Protein AF-A0AAI8CJ08-F1 (afdb_monomer)

Structure (mmCIF, N/CA/C/O backbone):
data_AF-A0AAI8CJ08-F1
#
_entry.id   AF-A0AAI8CJ08-F1
#
loop_
_atom_site.group_PDB
_atom_site.id
_atom_site.type_symbol
_atom_site.label_atom_id
_atom_site.label_alt_id
_atom_site.label_comp_id
_atom_site.label_asym_id
_atom_site.label_entity_id
_atom_site.label_seq_id
_atom_site.pdbx_PDB_ins_code
_atom_site.Cartn_x
_atom_site.Cartn_y
_atom_site.Cartn_z
_atom_site.occupancy
_atom_site.B_iso_or_equiv
_atom_site.auth_seq_id
_atom_site.auth_comp_id
_atom_site.auth_asym_id
_atom_site.auth_atom_id
_atom_site.pdbx_PDB_model_num
ATOM 1 N N . MET A 1 1 ? 21.849 -77.967 57.869 1.00 54.38 1 MET A N 1
ATOM 2 C CA . MET A 1 1 ? 20.882 -77.357 56.917 1.00 54.38 1 MET A CA 1
ATOM 3 C C . MET A 1 1 ? 21.530 -76.312 55.983 1.00 54.38 1 MET A C 1
ATOM 5 O O . MET A 1 1 ? 20.847 -75.404 55.521 1.00 54.38 1 MET A O 1
ATOM 9 N N . GLU A 1 2 ? 22.815 -76.440 55.623 1.00 51.69 2 GLU A N 1
ATOM 10 C CA . GLU A 1 2 ? 23.521 -75.404 54.837 1.00 51.69 2 GLU A CA 1
ATOM 11 C C . GLU A 1 2 ? 23.637 -75.711 53.329 1.00 51.69 2 GLU A C 1
ATOM 13 O O . GLU A 1 2 ? 23.594 -74.790 52.514 1.00 51.69 2 GLU A O 1
ATOM 18 N N . GLY A 1 3 ? 23.649 -76.985 52.911 1.00 51.50 3 GLY A N 1
ATOM 19 C CA . GLY A 1 3 ? 23.841 -77.367 51.498 1.00 51.50 3 GLY A CA 1
ATOM 20 C C . GLY A 1 3 ? 22.714 -76.959 50.528 1.00 51.50 3 GLY A C 1
ATOM 21 O O . GLY A 1 3 ? 22.982 -76.579 49.387 1.00 51.50 3 GLY A O 1
ATOM 22 N N . LYS A 1 4 ? 21.444 -76.951 50.968 1.00 56.50 4 LYS A N 1
ATOM 23 C CA . LYS A 1 4 ? 20.298 -76.561 50.111 1.00 56.50 4 LYS A CA 1
ATOM 24 C C . LYS A 1 4 ? 20.223 -75.044 49.855 1.00 56.50 4 LYS A C 1
ATOM 26 O O . LYS A 1 4 ? 19.804 -74.634 48.772 1.00 56.50 4 LYS A O 1
ATOM 31 N N . ARG A 1 5 ? 20.682 -74.202 50.795 1.00 56.56 5 ARG A N 1
ATOM 32 C CA . ARG A 1 5 ? 20.720 -72.729 50.637 1.00 56.56 5 ARG A CA 1
ATOM 33 C C . ARG A 1 5 ? 21.781 -72.276 49.626 1.00 56.56 5 ARG A C 1
ATOM 35 O O . ARG A 1 5 ? 21.531 -71.339 48.867 1.00 56.56 5 ARG A O 1
ATOM 42 N N . VAL A 1 6 ? 22.927 -72.962 49.562 1.00 58.16 6 VAL A N 1
ATOM 43 C CA . VAL A 1 6 ? 24.005 -72.663 48.597 1.00 58.16 6 VAL A CA 1
ATOM 44 C C . VAL A 1 6 ? 23.567 -72.970 47.155 1.00 58.16 6 VAL A C 1
ATOM 46 O O . VAL A 1 6 ? 23.802 -72.163 46.253 1.00 58.16 6 VAL A O 1
ATOM 49 N N . SER A 1 7 ? 22.844 -74.078 46.948 1.00 62.50 7 SER A N 1
ATOM 50 C CA . SER A 1 7 ? 22.300 -74.486 45.640 1.00 62.50 7 SER A CA 1
ATOM 51 C C . SER A 1 7 ? 21.298 -73.470 45.063 1.00 62.50 7 SER A C 1
ATOM 53 O O . SER A 1 7 ? 21.438 -73.025 43.920 1.00 62.50 7 SER A O 1
ATOM 55 N N . PHE A 1 8 ? 20.353 -72.991 45.880 1.00 68.31 8 PHE A N 1
ATOM 56 C CA . PHE A 1 8 ? 19.368 -71.986 45.458 1.00 68.31 8 PHE A CA 1
ATOM 57 C C . PHE A 1 8 ? 19.998 -70.631 45.108 1.00 68.31 8 PHE A C 1
ATOM 59 O O . PHE A 1 8 ? 19.600 -69.984 44.136 1.00 68.31 8 PHE A O 1
ATOM 66 N N . LYS A 1 9 ? 21.015 -70.200 45.866 1.00 71.56 9 LYS A N 1
ATOM 67 C CA . LYS A 1 9 ? 21.737 -68.944 45.604 1.00 71.56 9 LYS A CA 1
ATOM 68 C C . LYS A 1 9 ? 22.502 -69.008 44.275 1.00 71.56 9 LYS A C 1
ATOM 70 O O . LYS A 1 9 ? 22.479 -68.048 43.506 1.00 71.56 9 LYS A O 1
ATOM 75 N N . LYS A 1 10 ? 23.109 -70.160 43.963 1.00 73.25 10 LYS A N 1
ATOM 76 C CA . LYS A 1 10 ? 23.816 -70.406 42.696 1.00 73.25 10 LYS A CA 1
ATOM 77 C C . LYS A 1 10 ? 22.858 -70.401 41.497 1.00 73.25 10 LYS A C 1
ATOM 79 O O . LYS A 1 10 ? 23.144 -69.742 40.498 1.00 73.25 10 LYS A O 1
ATOM 84 N N . LEU A 1 11 ? 21.693 -71.042 41.629 1.00 74.94 11 LEU A N 1
ATOM 85 C CA . LEU A 1 11 ? 20.655 -71.064 40.591 1.00 74.94 11 LEU A CA 1
ATOM 86 C C . LEU A 1 11 ? 20.064 -69.664 40.335 1.00 74.94 11 LEU A C 1
ATOM 88 O O . LEU A 1 11 ? 19.954 -69.238 39.184 1.00 74.94 11 LEU A O 1
ATOM 92 N N . LYS A 1 12 ? 19.768 -68.901 41.398 1.00 77.19 12 LYS A N 1
ATOM 93 C CA . LYS A 1 12 ? 19.281 -67.512 41.307 1.00 77.19 12 LYS A CA 1
ATOM 94 C C . LYS A 1 12 ? 20.288 -66.596 40.605 1.00 77.19 12 LYS A C 1
ATOM 96 O O . LYS A 1 12 ? 19.897 -65.797 39.754 1.00 77.19 12 LYS A O 1
ATOM 101 N N . ASN A 1 13 ? 21.581 -66.746 40.899 1.00 77.00 13 ASN A N 1
ATOM 102 C CA . ASN A 1 13 ? 22.642 -65.974 40.247 1.00 77.00 13 ASN A CA 1
ATOM 103 C C . ASN A 1 13 ? 22.788 -66.320 38.754 1.00 77.00 13 ASN A C 1
ATOM 105 O O . ASN A 1 13 ? 22.954 -65.417 37.934 1.00 77.00 13 ASN A O 1
ATOM 109 N N . GLN A 1 14 ? 22.661 -67.597 38.369 1.00 78.75 14 GLN A N 1
ATOM 110 C CA . GLN A 1 14 ? 22.665 -68.005 36.955 1.00 78.75 14 GLN A CA 1
ATOM 111 C C . GLN A 1 14 ? 21.457 -67.454 36.179 1.00 78.75 14 GLN A C 1
ATOM 113 O O . GLN A 1 14 ? 21.610 -66.987 35.046 1.00 78.75 14 GLN A O 1
ATOM 118 N N . LEU A 1 15 ? 20.268 -67.461 36.789 1.00 78.69 15 LEU A N 1
ATOM 119 C CA . LEU A 1 15 ? 19.048 -66.879 36.218 1.00 78.69 15 LEU A CA 1
ATOM 120 C C . LEU A 1 15 ? 19.168 -65.358 36.052 1.00 78.69 15 LEU A C 1
ATOM 122 O O . LEU A 1 15 ? 18.872 -64.833 34.977 1.00 78.69 15 LEU A O 1
ATOM 126 N N . MET A 1 16 ? 19.687 -64.661 37.067 1.00 77.75 16 MET A N 1
ATOM 127 C CA . MET A 1 16 ? 19.961 -63.222 36.996 1.00 77.75 16 MET A CA 1
ATOM 128 C C . MET A 1 16 ? 20.980 -62.881 35.902 1.00 77.75 16 MET A C 1
ATOM 130 O O . MET A 1 16 ? 20.762 -61.939 35.141 1.00 77.75 16 MET A O 1
ATOM 134 N N . ALA A 1 17 ? 22.045 -63.674 35.746 1.00 76.38 17 ALA A N 1
ATOM 135 C CA . ALA A 1 17 ? 23.034 -63.480 34.685 1.00 76.38 17 ALA A CA 1
ATOM 136 C C . ALA A 1 17 ? 22.441 -63.688 33.276 1.00 76.38 17 ALA A C 1
ATOM 138 O O . ALA A 1 17 ? 22.748 -62.921 32.355 1.00 76.38 17 ALA A O 1
ATOM 139 N N . LYS A 1 18 ? 21.556 -64.683 33.094 1.00 79.06 18 LYS A N 1
ATOM 140 C CA . LYS A 1 18 ? 20.816 -64.889 31.833 1.00 79.06 18 LYS A CA 1
ATOM 141 C C . LYS A 1 18 ? 19.872 -63.719 31.534 1.00 79.06 18 LYS A C 1
ATOM 143 O O . LYS A 1 18 ? 19.887 -63.213 30.412 1.00 79.06 18 LYS A O 1
ATOM 148 N N . LEU A 1 19 ? 19.120 -63.243 32.529 1.00 74.75 19 LEU A N 1
ATOM 149 C CA . LEU A 1 19 ? 18.241 -62.072 32.410 1.00 74.75 19 LEU A CA 1
ATOM 150 C C . LEU A 1 19 ? 19.016 -60.801 32.033 1.00 74.75 19 LEU A C 1
ATOM 152 O O . LEU A 1 19 ? 18.577 -60.052 31.160 1.00 74.75 19 LEU A O 1
ATOM 156 N N . LEU A 1 20 ? 20.192 -60.576 32.629 1.00 75.12 20 LEU A N 1
ATOM 157 C CA . LEU A 1 20 ? 21.059 -59.441 32.300 1.00 75.12 20 LEU A CA 1
ATOM 158 C C . LEU A 1 20 ? 21.565 -59.504 30.852 1.00 75.12 20 LEU A C 1
ATOM 160 O O . LEU A 1 20 ? 21.503 -58.505 30.131 1.00 75.12 20 LEU A O 1
ATOM 164 N N . LYS A 1 21 ? 22.008 -60.685 30.394 1.00 73.25 21 LYS A N 1
ATOM 165 C CA . LYS A 1 21 ? 22.416 -60.904 28.995 1.00 73.25 21 LYS A CA 1
ATOM 166 C C . LYS A 1 21 ? 21.258 -60.663 28.021 1.00 73.25 21 LYS A C 1
ATOM 168 O O . LYS A 1 21 ? 21.466 -60.035 26.982 1.00 73.25 21 LYS A O 1
ATOM 173 N N . LEU A 1 22 ? 20.046 -61.105 28.361 1.00 73.31 22 LEU A N 1
ATOM 174 C CA . LEU A 1 22 ? 18.850 -60.903 27.538 1.00 73.31 22 LEU A CA 1
ATOM 175 C C . LEU A 1 22 ? 18.479 -59.414 27.438 1.00 73.31 22 LEU A C 1
ATOM 177 O O . LEU A 1 22 ? 18.298 -58.897 26.336 1.00 73.31 22 LEU A O 1
ATOM 181 N N . LYS A 1 23 ? 18.462 -58.693 28.570 1.00 72.56 23 LYS A N 1
ATOM 182 C CA . LYS A 1 23 ? 18.218 -57.240 28.610 1.00 72.56 23 LYS A CA 1
ATOM 183 C C . LYS A 1 23 ? 19.259 -56.464 27.797 1.00 72.56 23 LYS A C 1
ATOM 185 O O . LYS A 1 23 ? 18.890 -55.553 27.058 1.00 72.56 23 LYS A O 1
ATOM 190 N N . LYS A 1 24 ? 20.541 -56.855 27.861 1.00 69.75 24 LYS A N 1
ATOM 191 C CA . LYS A 1 24 ? 21.618 -56.251 27.054 1.00 69.75 24 LYS A CA 1
ATOM 192 C C . LYS A 1 24 ? 21.395 -56.475 25.553 1.00 69.75 24 LYS A C 1
ATOM 194 O O . LYS A 1 24 ? 21.493 -55.521 24.789 1.00 69.75 24 LYS A O 1
ATOM 19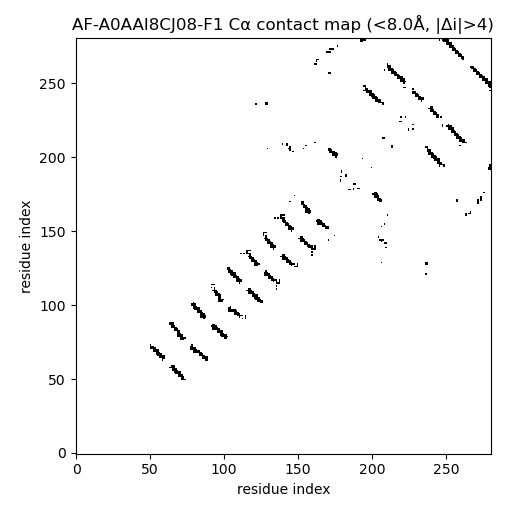9 N N . ARG A 1 25 ? 21.015 -57.690 25.130 1.00 72.88 25 ARG A N 1
ATOM 200 C CA . ARG A 1 25 ? 20.677 -57.998 23.723 1.00 72.88 25 ARG A CA 1
ATOM 201 C C . ARG A 1 25 ? 19.481 -57.187 23.212 1.00 72.88 25 ARG A C 1
ATOM 203 O O . ARG A 1 25 ? 19.541 -56.663 22.106 1.00 72.88 25 ARG A O 1
ATOM 210 N N . ILE A 1 26 ? 18.426 -57.040 24.017 1.00 73.25 26 ILE A N 1
ATOM 211 C CA . ILE A 1 26 ? 17.249 -56.225 23.663 1.00 73.25 26 ILE A CA 1
ATOM 212 C C . ILE A 1 26 ? 17.634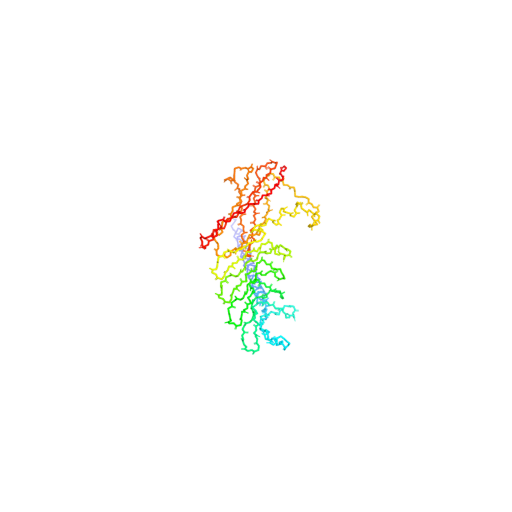 -54.744 23.537 1.00 73.25 26 ILE A C 1
ATOM 214 O O . ILE A 1 26 ? 17.217 -54.084 22.587 1.00 73.25 26 ILE A O 1
ATOM 218 N N . LYS A 1 27 ? 18.469 -54.227 24.450 1.00 71.94 27 LYS A N 1
ATOM 219 C CA . LYS A 1 27 ? 18.965 -52.843 24.396 1.00 71.94 27 LYS A CA 1
ATOM 220 C C . LYS A 1 27 ? 19.801 -52.593 23.133 1.00 71.94 27 LYS A C 1
ATOM 222 O O . LYS A 1 27 ? 19.590 -51.583 22.477 1.00 71.94 27 LYS A O 1
ATOM 227 N N . ILE A 1 28 ? 20.660 -53.540 22.741 1.00 75.81 28 ILE A N 1
ATOM 228 C CA . ILE A 1 28 ? 21.450 -53.464 21.498 1.00 75.81 28 ILE A CA 1
ATOM 229 C C . ILE A 1 28 ? 20.544 -53.483 20.258 1.00 75.81 28 ILE A C 1
ATOM 231 O O . ILE A 1 28 ? 20.711 -52.636 19.390 1.00 75.81 28 ILE A O 1
ATOM 235 N N . LYS A 1 29 ? 19.540 -54.373 20.188 1.00 74.38 29 LYS A N 1
ATOM 236 C CA . LYS A 1 29 ? 18.583 -54.394 19.062 1.00 74.38 29 LYS A CA 1
ATOM 237 C C . LYS A 1 29 ? 17.806 -53.079 18.932 1.00 74.38 29 LYS A C 1
ATOM 239 O O . LYS A 1 29 ? 17.631 -52.591 17.823 1.00 74.38 29 LYS A O 1
ATOM 244 N N . LYS A 1 30 ? 17.382 -52.480 20.053 1.00 73.12 30 LYS A N 1
ATOM 245 C CA . LYS A 1 30 ? 16.730 -51.158 20.054 1.00 73.12 30 LYS A CA 1
ATOM 246 C C . LYS A 1 30 ? 17.659 -50.054 19.544 1.00 73.12 30 LYS A C 1
ATOM 248 O O . LYS A 1 30 ? 17.208 -49.213 18.780 1.00 73.12 30 LYS A O 1
ATOM 253 N N . ILE A 1 31 ? 18.937 -50.081 19.929 1.00 77.19 31 ILE A N 1
ATOM 254 C CA . ILE A 1 31 ? 19.945 -49.119 19.459 1.00 77.19 31 ILE A CA 1
ATOM 255 C C . ILE A 1 31 ? 20.184 -49.273 17.951 1.00 77.19 31 ILE A C 1
ATOM 257 O O . ILE A 1 31 ? 20.154 -48.283 17.233 1.00 77.19 31 ILE A O 1
ATOM 261 N N . VAL A 1 32 ? 20.350 -50.501 17.451 1.00 77.94 32 VAL A N 1
ATOM 262 C CA . VAL A 1 32 ? 20.548 -50.759 16.013 1.00 77.94 32 VAL A CA 1
ATOM 263 C C . VAL A 1 32 ? 19.321 -50.330 15.201 1.00 77.94 32 VAL A C 1
ATOM 265 O O . VAL A 1 32 ? 19.476 -49.644 14.197 1.00 77.94 32 VAL A O 1
ATOM 268 N N . ASN A 1 33 ? 18.104 -50.640 15.665 1.00 75.81 33 ASN A N 1
ATOM 269 C CA . ASN A 1 33 ? 16.874 -50.173 15.012 1.00 75.81 33 ASN A CA 1
ATOM 270 C C . ASN A 1 33 ? 16.747 -48.644 15.035 1.00 75.81 33 ASN A C 1
ATOM 272 O O . ASN A 1 33 ? 16.263 -48.062 14.071 1.00 75.81 33 ASN A O 1
ATOM 276 N N . PHE A 1 34 ? 17.192 -47.989 16.111 1.00 78.31 34 PHE A N 1
ATOM 277 C CA . PHE A 1 34 ? 17.214 -46.531 16.203 1.00 78.31 34 PHE A CA 1
ATOM 278 C C . PHE A 1 34 ? 18.199 -45.914 15.200 1.00 78.31 34 PHE A C 1
ATOM 280 O O . PHE A 1 34 ? 17.847 -44.959 14.515 1.00 78.31 34 PHE A O 1
ATOM 287 N N . PHE A 1 35 ? 19.388 -46.501 15.030 1.00 79.88 35 PHE A N 1
ATOM 288 C CA . PHE A 1 35 ? 20.331 -46.078 13.991 1.00 79.88 35 PHE A CA 1
ATOM 289 C C . PHE A 1 35 ? 19.795 -46.325 12.577 1.00 79.88 35 PHE A C 1
ATOM 291 O O . PHE A 1 35 ? 19.946 -45.458 11.722 1.00 79.88 35 PHE A O 1
ATOM 298 N N . TYR A 1 36 ? 19.114 -47.449 12.335 1.00 75.69 36 TYR A N 1
ATOM 299 C CA . TYR A 1 36 ? 18.476 -47.726 11.044 1.00 75.69 36 TYR A CA 1
ATOM 300 C C . TYR A 1 36 ? 17.354 -46.722 10.740 1.00 75.69 36 TYR A C 1
ATOM 302 O O . TYR A 1 36 ? 17.235 -46.246 9.616 1.00 75.69 36 TYR A O 1
ATOM 310 N N . PHE A 1 37 ? 16.573 -46.338 11.755 1.00 77.94 37 PHE A N 1
ATOM 311 C CA . PHE A 1 37 ? 15.547 -45.301 11.645 1.00 77.94 37 PHE A CA 1
ATOM 312 C C . PHE A 1 37 ? 16.151 -43.924 11.343 1.00 77.94 37 PHE A C 1
ATOM 314 O O . PHE A 1 37 ? 15.663 -43.234 10.455 1.00 77.94 37 PHE A O 1
ATOM 321 N N . ILE A 1 38 ? 17.245 -43.543 12.012 1.00 78.19 38 ILE A N 1
ATOM 322 C CA . ILE A 1 38 ? 17.967 -42.295 11.711 1.00 78.19 38 ILE A CA 1
ATOM 323 C C . ILE A 1 38 ? 18.524 -42.313 10.285 1.00 78.19 38 ILE A C 1
ATOM 325 O O . ILE A 1 38 ? 18.413 -41.310 9.585 1.00 78.19 38 ILE A O 1
ATOM 329 N N . LEU A 1 39 ? 19.078 -43.442 9.831 1.00 74.94 39 LEU A N 1
ATOM 330 C CA . LEU A 1 39 ? 19.587 -43.582 8.467 1.00 74.94 39 LEU A CA 1
ATOM 331 C C . LEU A 1 39 ? 18.453 -43.429 7.439 1.00 74.94 39 LEU A C 1
ATOM 333 O O . LEU A 1 39 ? 18.606 -42.706 6.460 1.00 74.94 39 LEU A O 1
ATOM 337 N N . LEU A 1 40 ? 17.291 -44.036 7.701 1.00 73.88 40 LEU A N 1
ATOM 338 C CA . LEU A 1 40 ? 16.099 -43.931 6.856 1.00 73.88 40 LEU A CA 1
ATOM 339 C C . LEU A 1 40 ? 15.554 -42.493 6.802 1.00 73.88 40 LEU A C 1
ATOM 341 O O . LEU A 1 40 ? 15.246 -41.989 5.724 1.00 73.88 40 LEU A O 1
ATOM 345 N N . VAL A 1 41 ? 15.484 -41.804 7.947 1.00 71.88 41 VAL A N 1
ATOM 346 C CA . VAL A 1 41 ? 15.090 -40.386 8.031 1.00 71.88 41 VAL A CA 1
ATOM 347 C C . VAL A 1 41 ? 16.112 -39.486 7.331 1.00 71.88 41 VAL A C 1
ATOM 349 O O . VAL A 1 41 ? 15.721 -38.527 6.669 1.00 71.88 41 VAL A O 1
ATOM 352 N N . GLY A 1 42 ? 17.405 -39.806 7.418 1.00 65.31 42 GLY A N 1
ATOM 353 C CA . GLY A 1 42 ? 18.478 -39.122 6.695 1.00 65.31 42 GLY A CA 1
ATOM 354 C C . GLY A 1 42 ? 18.328 -39.241 5.178 1.00 65.31 42 GLY A C 1
ATOM 355 O O . GLY A 1 42 ? 18.345 -38.225 4.490 1.00 65.31 42 GLY A O 1
ATOM 356 N N . VAL A 1 43 ? 18.071 -40.449 4.665 1.00 63.66 43 VAL A N 1
ATOM 357 C CA . VAL A 1 43 ? 17.812 -40.694 3.234 1.00 63.66 43 VAL A CA 1
ATOM 358 C C . VAL A 1 43 ? 16.540 -39.976 2.761 1.00 63.66 43 VAL A C 1
ATOM 360 O O . VAL A 1 43 ? 16.546 -39.354 1.700 1.00 63.66 43 VAL A O 1
ATOM 363 N N . LEU A 1 44 ? 15.469 -39.979 3.564 1.00 57.84 44 LEU A N 1
ATOM 364 C CA . LEU A 1 44 ? 14.242 -39.224 3.267 1.00 57.84 44 LEU A CA 1
ATOM 365 C C . LEU A 1 44 ? 14.464 -37.702 3.308 1.00 57.84 44 LEU A C 1
ATOM 367 O O . LEU A 1 44 ? 13.863 -36.974 2.523 1.00 57.84 44 LEU A O 1
ATOM 371 N N . SER A 1 45 ? 15.362 -37.213 4.168 1.00 55.66 45 SER A N 1
ATOM 372 C CA . SER A 1 45 ? 15.711 -35.787 4.266 1.00 55.66 45 SER A CA 1
ATOM 373 C C . SER A 1 45 ? 16.606 -35.307 3.117 1.00 55.66 45 SER A C 1
ATOM 375 O O . SER A 1 45 ? 16.584 -34.121 2.784 1.00 55.66 45 SER A O 1
ATOM 377 N N . SER A 1 46 ? 17.360 -36.215 2.488 1.00 45.81 46 SER A N 1
ATOM 378 C CA . SER A 1 46 ? 18.126 -35.959 1.260 1.00 45.81 46 SER A CA 1
ATOM 379 C C . SER A 1 46 ? 17.252 -35.923 0.003 1.00 45.81 46 SER A C 1
ATOM 381 O O . SER A 1 46 ? 17.698 -35.435 -1.030 1.00 45.81 46 SER A O 1
ATOM 383 N N . CYS A 1 47 ? 15.986 -36.348 0.084 1.00 44.28 47 CYS A N 1
ATOM 384 C CA . CYS A 1 47 ? 14.995 -36.158 -0.975 1.00 44.28 47 CYS A CA 1
ATOM 385 C C . CYS A 1 47 ? 14.317 -34.780 -0.851 1.00 44.28 47 CYS A C 1
ATOM 387 O O . CYS A 1 47 ? 13.095 -34.649 -0.833 1.00 44.28 47 CYS A O 1
ATOM 389 N N . LYS A 1 48 ? 15.113 -33.712 -0.740 1.00 49.34 48 LYS A N 1
ATOM 390 C CA . LYS A 1 48 ? 14.623 -32.373 -1.074 1.00 49.34 48 LYS A CA 1
ATOM 391 C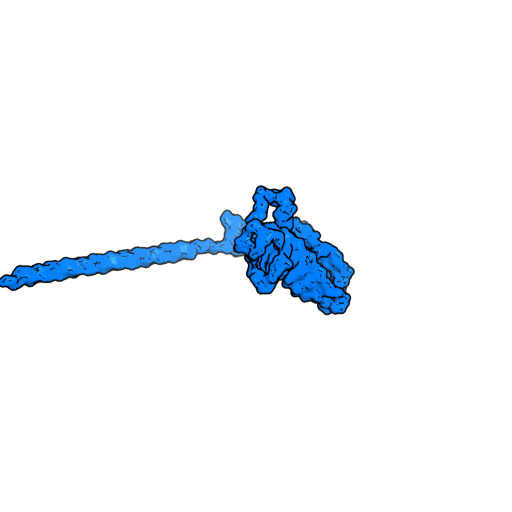 C . LYS A 1 48 ? 14.733 -32.256 -2.583 1.00 49.34 48 LYS A C 1
ATOM 393 O O . LYS A 1 48 ? 15.840 -32.204 -3.104 1.00 49.34 48 LYS A O 1
ATOM 398 N N . SER A 1 49 ? 13.594 -32.247 -3.273 1.00 51.25 49 SER A N 1
ATOM 399 C CA . SER A 1 49 ? 13.541 -31.908 -4.692 1.00 51.25 49 SER A CA 1
ATOM 400 C C . SER A 1 49 ? 14.259 -30.577 -4.887 1.00 51.25 49 SER A C 1
ATOM 402 O O . SER A 1 49 ? 13.793 -29.526 -4.438 1.00 51.25 49 SER A O 1
ATOM 404 N N . GLU A 1 50 ? 15.429 -30.623 -5.505 1.00 55.78 50 GLU A N 1
ATOM 405 C CA . GLU A 1 50 ? 16.128 -29.428 -5.927 1.00 55.78 50 GLU A CA 1
ATOM 406 C C . GLU A 1 50 ? 15.250 -28.803 -7.014 1.00 55.78 50 GLU A C 1
ATOM 408 O O . GLU A 1 50 ? 15.163 -29.312 -8.133 1.00 55.78 50 GLU A O 1
ATOM 413 N N . ASN A 1 51 ? 14.475 -27.775 -6.658 1.00 64.56 51 ASN A N 1
ATOM 414 C CA . ASN A 1 51 ? 13.646 -27.069 -7.628 1.00 64.56 51 ASN A CA 1
ATOM 415 C C . ASN A 1 51 ? 14.606 -26.451 -8.645 1.00 64.56 51 ASN A C 1
ATOM 417 O O . ASN A 1 51 ? 15.231 -25.431 -8.349 1.00 64.56 51 ASN A O 1
ATOM 421 N N . LYS A 1 52 ? 14.764 -27.095 -9.809 1.00 79.31 52 LYS A N 1
ATOM 422 C CA . LYS A 1 52 ? 15.633 -26.617 -10.886 1.00 79.31 52 LYS A CA 1
ATOM 423 C C . LYS A 1 52 ? 15.261 -25.171 -11.190 1.00 79.31 52 LYS A C 1
ATOM 425 O O . LYS A 1 52 ? 14.117 -24.900 -11.555 1.00 79.31 52 LYS A O 1
ATOM 430 N N . ARG A 1 53 ? 16.219 -24.268 -10.994 1.00 90.25 53 ARG A N 1
ATOM 431 C CA . ARG A 1 53 ? 16.109 -22.843 -11.307 1.00 90.25 53 ARG A CA 1
ATOM 432 C C . ARG A 1 53 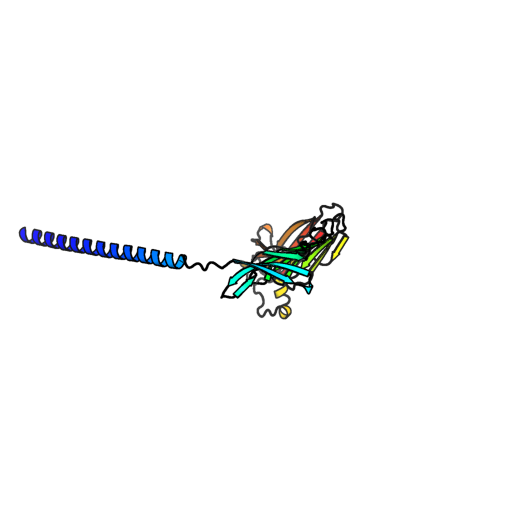? 16.835 -22.559 -12.609 1.00 90.25 53 ARG A C 1
ATOM 434 O O . ARG A 1 53 ? 17.890 -23.135 -12.862 1.00 90.25 53 ARG A O 1
ATOM 441 N N . GLY A 1 54 ? 16.293 -21.653 -13.406 1.00 93.19 54 GLY A N 1
ATOM 442 C CA . GLY A 1 54 ? 16.938 -21.197 -14.629 1.00 93.19 54 GLY A CA 1
ATOM 443 C C . GLY A 1 54 ? 16.495 -19.796 -15.016 1.00 93.19 54 GLY A C 1
ATOM 444 O O . GLY A 1 54 ? 15.653 -19.190 -14.355 1.00 93.19 54 GLY A O 1
ATOM 445 N N . ILE A 1 55 ? 17.076 -19.288 -16.100 1.00 95.88 55 ILE A N 1
ATOM 446 C CA . ILE A 1 55 ? 16.698 -18.011 -16.703 1.00 95.88 55 ILE A CA 1
ATOM 447 C C . ILE A 1 55 ? 16.133 -18.305 -18.087 1.00 95.88 55 ILE A C 1
ATOM 449 O O . ILE A 1 55 ? 16.805 -18.893 -18.934 1.00 95.88 55 ILE A O 1
ATOM 453 N N . LEU A 1 56 ? 14.893 -17.893 -18.312 1.00 95.31 56 LEU A N 1
ATOM 454 C CA . LEU A 1 56 ? 14.265 -17.886 -19.620 1.00 95.31 56 LEU A CA 1
ATOM 455 C C . LEU A 1 56 ? 14.614 -16.571 -20.320 1.00 95.31 56 LEU A C 1
ATOM 457 O O . LEU A 1 56 ? 14.427 -15.497 -19.747 1.00 95.31 56 LEU A O 1
ATOM 461 N N . LYS A 1 57 ? 15.108 -16.659 -21.556 1.00 96.25 57 LYS A N 1
ATOM 462 C CA . LYS A 1 57 ? 15.333 -15.515 -22.443 1.00 96.25 57 LYS A CA 1
ATOM 463 C C . LYS A 1 57 ? 14.353 -15.608 -23.608 1.00 96.25 57 LYS A C 1
ATOM 465 O O . LYS A 1 57 ? 14.483 -16.505 -24.436 1.00 96.25 57 LYS A O 1
ATOM 470 N N . THR A 1 58 ? 13.420 -14.668 -23.691 1.00 95.00 58 THR A N 1
ATOM 471 C CA . THR A 1 58 ? 12.395 -14.631 -24.743 1.00 95.00 58 THR A CA 1
ATOM 472 C C . THR A 1 58 ? 12.521 -13.350 -25.550 1.00 95.00 58 THR A C 1
ATOM 474 O O . THR A 1 58 ? 12.590 -12.260 -24.984 1.00 95.00 58 THR A O 1
ATOM 477 N N . TYR A 1 59 ? 12.550 -13.479 -26.874 1.00 95.31 59 TYR A N 1
ATOM 478 C CA . TYR A 1 59 ? 12.568 -12.349 -27.797 1.00 95.31 59 TYR A CA 1
ATOM 479 C C . TYR A 1 59 ? 11.159 -12.071 -28.325 1.00 95.31 59 TYR A C 1
ATOM 481 O O . TYR A 1 59 ? 10.484 -12.990 -28.783 1.00 95.31 59 TYR A O 1
ATOM 489 N N . TYR A 1 60 ? 10.737 -10.810 -28.270 1.00 93.12 60 TYR A N 1
ATOM 490 C CA . TYR A 1 60 ? 9.437 -10.329 -28.729 1.00 93.12 60 TYR A CA 1
ATOM 491 C C . TYR A 1 60 ? 9.648 -9.346 -29.892 1.00 93.12 60 TYR A C 1
ATOM 493 O O . TYR A 1 60 ? 9.922 -8.164 -29.654 1.00 93.12 60 TYR A O 1
ATOM 501 N N . PRO A 1 61 ? 9.566 -9.811 -31.157 1.00 91.56 61 PRO A N 1
ATOM 502 C CA . PRO A 1 61 ? 9.895 -8.990 -32.323 1.00 91.56 61 PRO A CA 1
ATOM 503 C C . PRO A 1 61 ? 8.973 -7.778 -32.496 1.00 91.56 61 PRO A C 1
ATOM 505 O O . PRO A 1 61 ? 9.444 -6.695 -32.832 1.00 91.56 61 PRO A O 1
ATOM 508 N N . LYS A 1 62 ? 7.668 -7.947 -32.237 1.00 93.25 62 LYS A N 1
ATOM 509 C CA . LYS A 1 62 ? 6.653 -6.895 -32.408 1.00 93.25 62 LYS A CA 1
ATOM 510 C C . LYS A 1 62 ? 6.879 -5.728 -31.444 1.00 93.25 62 LYS A C 1
ATOM 512 O O . LYS A 1 62 ? 6.754 -4.572 -31.827 1.00 93.25 62 LYS A O 1
ATOM 517 N N . GLU A 1 63 ? 7.249 -6.034 -30.208 1.00 90.88 63 GLU A N 1
ATOM 518 C CA . GLU A 1 63 ? 7.554 -5.072 -29.150 1.00 90.88 63 GLU A CA 1
ATOM 519 C C . GLU A 1 63 ? 9.029 -4.630 -29.162 1.00 90.88 63 GLU A C 1
ATOM 521 O O . GLU A 1 63 ? 9.425 -3.799 -28.344 1.00 90.88 63 GLU A O 1
ATOM 526 N N . MET A 1 64 ? 9.848 -5.185 -30.069 1.00 93.50 64 MET A N 1
ATOM 527 C CA . MET A 1 64 ? 11.288 -4.931 -30.186 1.00 93.50 64 MET A CA 1
ATOM 528 C C . MET A 1 64 ? 12.018 -5.018 -28.836 1.00 93.50 64 MET A C 1
ATOM 530 O O . MET A 1 64 ? 12.799 -4.130 -28.465 1.00 93.50 64 MET A O 1
ATOM 534 N N . CYS A 1 65 ? 11.731 -6.078 -28.073 1.00 95.81 65 CYS A N 1
ATOM 535 C CA . CYS A 1 65 ? 12.299 -6.271 -26.746 1.00 95.81 65 CYS A CA 1
ATOM 536 C C . CYS A 1 65 ? 12.682 -7.727 -26.446 1.00 95.81 65 CYS A C 1
ATOM 538 O O . CYS A 1 65 ? 12.208 -8.680 -27.060 1.00 95.81 65 CYS A O 1
ATOM 540 N N . THR A 1 66 ? 13.572 -7.889 -25.471 1.00 97.38 66 THR A N 1
ATOM 541 C CA . THR A 1 66 ? 13.984 -9.171 -24.900 1.00 97.38 66 THR A CA 1
ATOM 542 C C . THR A 1 66 ? 13.612 -9.201 -23.426 1.00 97.38 66 THR A C 1
ATOM 544 O O . THR A 1 66 ? 13.932 -8.274 -22.681 1.00 97.38 66 THR A O 1
ATOM 547 N N . VAL A 1 67 ? 12.971 -10.282 -22.993 1.00 97.00 67 VAL A N 1
ATOM 548 C CA . VAL A 1 67 ? 12.623 -10.535 -21.594 1.00 97.00 67 VAL A CA 1
ATOM 549 C C . VAL A 1 67 ? 13.545 -11.611 -21.038 1.00 97.00 67 VAL A C 1
ATOM 551 O O . VAL A 1 67 ? 13.676 -12.684 -21.621 1.00 97.00 67 VAL A O 1
ATOM 554 N N . PHE A 1 68 ? 14.154 -11.324 -19.895 1.00 97.56 68 PHE A N 1
ATOM 555 C CA . PHE A 1 68 ? 14.866 -12.284 -19.060 1.00 97.56 68 PHE A CA 1
ATOM 556 C C . PHE A 1 68 ? 14.015 -12.538 -17.824 1.00 97.56 68 PHE A C 1
ATOM 558 O O . PHE A 1 68 ? 13.626 -11.576 -17.164 1.00 97.56 68 PHE A O 1
ATOM 565 N N . CYS A 1 69 ? 13.716 -13.793 -17.504 1.00 97.00 69 CYS A N 1
ATOM 566 C CA . CYS A 1 69 ? 12.913 -14.140 -16.334 1.00 97.00 69 CYS A CA 1
ATOM 567 C C . CYS A 1 69 ? 13.463 -15.376 -15.630 1.00 97.00 69 CYS A C 1
ATOM 569 O O . CYS A 1 69 ? 13.740 -16.385 -16.272 1.00 97.00 69 CYS A O 1
ATOM 571 N N . GLU A 1 70 ? 13.577 -15.312 -14.310 1.00 96.88 70 GLU A N 1
ATOM 572 C CA . GLU A 1 70 ? 13.839 -16.482 -13.480 1.00 96.88 70 GLU A CA 1
ATOM 573 C C . GLU A 1 70 ? 12.615 -17.412 -13.476 1.00 96.88 70 GLU A C 1
ATOM 575 O O . GLU A 1 70 ? 11.461 -16.966 -13.454 1.00 96.88 70 GLU A O 1
ATOM 580 N N . TYR A 1 71 ? 12.872 -18.716 -13.527 1.00 95.88 71 TYR A N 1
ATOM 581 C CA . TYR A 1 71 ? 11.847 -19.747 -13.433 1.00 95.88 71 TYR A CA 1
ATOM 582 C C . TYR A 1 71 ? 12.284 -20.884 -12.516 1.00 95.88 71 TYR A C 1
ATOM 584 O O . TYR A 1 71 ? 13.477 -21.126 -12.312 1.00 95.88 71 TYR A O 1
ATOM 592 N N . ILE A 1 72 ? 11.294 -21.617 -12.019 1.00 94.56 72 ILE A N 1
ATOM 593 C CA . ILE A 1 72 ? 11.449 -22.910 -11.358 1.00 94.56 72 ILE A CA 1
ATOM 594 C C . ILE A 1 72 ? 10.706 -23.988 -12.145 1.00 94.56 72 ILE A C 1
ATOM 596 O O . ILE A 1 72 ? 9.694 -23.705 -12.785 1.00 94.56 72 ILE A O 1
ATOM 600 N N . ILE A 1 73 ? 11.172 -25.232 -12.061 1.00 93.06 73 ILE A N 1
ATOM 601 C CA . ILE A 1 73 ? 10.378 -26.389 -12.485 1.00 93.06 73 ILE A CA 1
ATOM 602 C C . ILE A 1 73 ? 9.525 -26.866 -11.311 1.00 93.06 73 ILE A C 1
ATOM 604 O O . ILE A 1 73 ? 10.053 -27.207 -10.252 1.00 93.06 73 ILE A O 1
ATOM 608 N N . LYS A 1 74 ? 8.207 -26.904 -11.502 1.00 89.06 74 LYS A N 1
ATOM 609 C CA . LYS A 1 74 ? 7.233 -27.394 -10.524 1.00 89.06 74 LYS A CA 1
ATOM 610 C C . LYS A 1 74 ? 6.260 -28.318 -11.242 1.00 89.06 74 LYS A C 1
ATOM 612 O O . LYS A 1 74 ? 5.631 -27.901 -12.201 1.00 89.06 74 LYS A O 1
ATOM 617 N N . ASN A 1 75 ? 6.131 -29.561 -10.776 1.00 89.38 75 ASN A N 1
ATOM 618 C CA . ASN A 1 75 ? 5.273 -30.582 -11.397 1.00 89.38 75 ASN A CA 1
ATOM 619 C C . ASN A 1 75 ? 5.558 -30.797 -12.898 1.00 89.38 75 ASN A C 1
ATOM 621 O O . ASN A 1 75 ? 4.633 -30.929 -13.685 1.00 89.38 75 ASN A O 1
ATOM 625 N N . ASN A 1 76 ? 6.837 -30.818 -13.287 1.00 88.44 76 ASN A N 1
ATOM 626 C CA . ASN A 1 76 ? 7.299 -30.881 -14.683 1.00 88.44 76 ASN A CA 1
ATOM 627 C C . ASN A 1 76 ? 6.919 -29.680 -15.571 1.00 88.44 76 ASN A C 1
ATOM 629 O O . ASN A 1 76 ? 7.256 -29.696 -16.751 1.00 88.44 76 ASN A O 1
ATOM 633 N N . ASP A 1 77 ? 6.341 -28.618 -15.005 1.00 90.56 77 ASP A N 1
ATOM 634 C CA . ASP A 1 77 ? 6.057 -27.368 -15.707 1.00 90.56 77 ASP A CA 1
ATOM 635 C C . ASP A 1 77 ? 7.039 -26.258 -15.323 1.00 90.56 77 ASP A C 1
ATOM 637 O O . ASP A 1 77 ? 7.516 -26.166 -14.187 1.00 90.56 77 ASP A O 1
ATOM 641 N N . THR A 1 78 ? 7.305 -25.370 -16.280 1.00 93.00 78 THR A N 1
ATOM 642 C CA . THR A 1 78 ? 8.078 -24.144 -16.069 1.00 93.00 78 THR A CA 1
ATOM 643 C C . THR A 1 78 ? 7.180 -23.064 -15.478 1.00 93.00 78 THR A C 1
ATOM 645 O O . THR A 1 78 ? 6.249 -22.590 -16.126 1.00 93.00 78 THR A O 1
ATOM 648 N N . VAL A 1 79 ? 7.488 -22.627 -14.259 1.00 94.94 79 VAL A N 1
ATOM 649 C CA . VAL A 1 79 ? 6.749 -21.578 -13.551 1.00 94.94 79 VAL A CA 1
ATOM 650 C C . VAL A 1 79 ? 7.667 -20.384 -13.327 1.00 94.94 79 VAL A C 1
ATOM 652 O O . VAL A 1 79 ? 8.732 -20.530 -12.731 1.00 94.94 79 VAL A O 1
ATOM 655 N N . LEU A 1 80 ? 7.257 -19.196 -13.781 1.00 95.25 80 LEU A N 1
ATOM 656 C CA . LEU A 1 80 ? 8.009 -17.963 -13.528 1.00 95.25 80 LEU A CA 1
ATOM 657 C C . LEU A 1 80 ? 8.012 -17.666 -12.026 1.00 95.25 80 LEU A C 1
ATOM 659 O O . LEU A 1 80 ? 6.954 -17.499 -11.414 1.00 95.25 80 LEU A O 1
ATOM 663 N N . ASP A 1 81 ? 9.192 -17.618 -11.428 1.00 95.44 81 ASP A N 1
ATOM 664 C CA . ASP A 1 81 ? 9.364 -17.416 -9.993 1.00 95.44 81 ASP A CA 1
ATOM 665 C C . ASP A 1 81 ? 10.756 -16.831 -9.758 1.00 95.44 81 ASP A C 1
ATOM 667 O O . ASP A 1 81 ? 11.766 -17.478 -10.039 1.00 95.44 81 ASP A O 1
ATOM 671 N N . GLY A 1 82 ? 10.793 -15.577 -9.311 1.00 94.88 82 GLY A N 1
ATOM 672 C CA . GLY A 1 82 ? 12.010 -14.784 -9.199 1.00 94.88 82 GLY A CA 1
ATOM 673 C C . GLY A 1 82 ? 12.001 -13.537 -10.081 1.00 94.88 82 GLY A C 1
ATOM 674 O O . GLY A 1 82 ? 10.953 -13.046 -10.498 1.00 94.88 82 GLY A O 1
ATOM 675 N N . LYS A 1 83 ? 13.174 -12.960 -10.316 1.00 97.81 83 LYS A N 1
ATOM 676 C CA . LYS A 1 83 ? 13.323 -11.657 -10.972 1.00 97.81 83 LYS A CA 1
ATOM 677 C C . LYS A 1 83 ? 13.067 -11.724 -12.474 1.00 97.81 83 LYS A C 1
ATOM 679 O O . LYS A 1 83 ? 13.375 -12.715 -13.133 1.00 97.81 83 LYS A O 1
ATOM 684 N N . PHE A 1 84 ? 12.587 -10.620 -13.037 1.00 97.75 84 PHE A N 1
ATOM 685 C CA . PHE A 1 84 ? 12.552 -10.412 -14.479 1.00 97.75 84 PHE A CA 1
ATOM 686 C C . PHE A 1 84 ? 13.066 -9.028 -14.877 1.00 97.75 84 PHE A C 1
ATOM 688 O O . PHE A 1 84 ? 12.982 -8.059 -14.117 1.00 97.75 84 PHE A O 1
ATOM 695 N N . ILE A 1 85 ? 13.572 -8.935 -16.104 1.00 98.25 85 ILE A N 1
ATOM 696 C CA . ILE A 1 85 ? 14.041 -7.704 -16.739 1.00 98.25 85 ILE A CA 1
ATOM 697 C C . ILE A 1 85 ? 13.583 -7.706 -18.197 1.00 98.25 85 ILE A C 1
ATOM 699 O O . ILE A 1 85 ? 13.698 -8.714 -18.889 1.00 98.25 85 ILE A O 1
ATOM 703 N N . VAL A 1 86 ? 13.099 -6.563 -18.674 1.00 97.94 86 VAL A N 1
ATOM 704 C CA . VAL A 1 86 ? 12.750 -6.324 -20.076 1.00 97.94 86 VAL A CA 1
ATOM 705 C C . VAL A 1 86 ? 13.692 -5.270 -20.641 1.00 97.94 86 VAL A C 1
ATOM 707 O O . VAL A 1 86 ? 13.784 -4.160 -20.104 1.00 97.94 86 VAL A O 1
ATOM 710 N N . LEU A 1 87 ? 14.383 -5.623 -21.722 1.00 97.69 87 LEU A N 1
ATOM 711 C CA . LEU A 1 87 ? 15.309 -4.759 -22.449 1.00 97.69 87 LEU A CA 1
ATOM 712 C C . LEU A 1 87 ? 14.773 -4.479 -23.853 1.00 97.69 87 LEU A C 1
ATOM 714 O O . LEU A 1 87 ? 14.296 -5.394 -24.516 1.00 97.69 87 LEU A O 1
ATOM 718 N N . LYS A 1 88 ? 14.895 -3.248 -24.341 1.00 95.62 88 LYS A N 1
ATOM 719 C CA . LYS A 1 88 ? 14.687 -2.914 -25.759 1.00 95.62 88 LYS A CA 1
ATOM 720 C C . LYS A 1 88 ? 15.802 -3.527 -26.625 1.00 95.62 88 LYS A C 1
ATOM 722 O O . LYS A 1 88 ? 16.856 -3.890 -26.106 1.00 95.62 88 LYS A O 1
ATOM 727 N N . ASN A 1 89 ? 15.626 -3.568 -27.949 1.00 90.81 89 ASN A N 1
ATOM 728 C CA . ASN A 1 89 ? 16.653 -4.056 -28.891 1.00 90.81 89 ASN A CA 1
ATOM 729 C C . ASN A 1 89 ? 18.022 -3.359 -28.748 1.00 90.81 89 ASN A C 1
ATOM 731 O O . ASN A 1 89 ? 19.051 -3.980 -28.984 1.00 90.81 89 ASN A O 1
ATOM 735 N N . ASN A 1 90 ? 18.047 -2.090 -28.330 1.00 90.44 90 ASN A N 1
ATOM 736 C CA . ASN A 1 90 ? 19.281 -1.335 -28.074 1.00 90.44 90 ASN A CA 1
ATOM 737 C C . ASN A 1 90 ? 19.915 -1.621 -26.693 1.00 90.44 90 ASN A C 1
ATOM 739 O O . ASN A 1 90 ? 20.827 -0.912 -26.282 1.00 90.44 90 ASN A O 1
ATOM 743 N N . GLY A 1 91 ? 19.405 -2.606 -25.947 1.00 91.56 91 GLY A N 1
ATOM 744 C CA . GLY A 1 91 ? 19.897 -2.994 -24.623 1.00 91.56 91 GLY A CA 1
ATOM 745 C C . GLY A 1 91 ? 19.373 -2.149 -23.458 1.00 91.56 91 GLY A C 1
ATOM 746 O O . GLY A 1 91 ? 19.623 -2.499 -22.305 1.00 91.56 91 GLY A O 1
ATOM 747 N N . LYS A 1 92 ? 18.615 -1.071 -23.708 1.00 95.19 92 LYS A N 1
ATOM 748 C CA . LYS A 1 92 ? 18.070 -0.230 -22.632 1.00 95.19 92 LYS A CA 1
ATOM 749 C C . LYS A 1 92 ? 16.995 -0.961 -21.835 1.00 95.19 92 LYS A C 1
ATOM 751 O O . LYS A 1 92 ? 16.089 -1.572 -22.400 1.00 95.19 92 LYS A O 1
ATOM 756 N N . LYS A 1 93 ? 17.062 -0.846 -20.510 1.00 97.12 93 LYS A N 1
ATOM 757 C CA . LYS A 1 93 ? 16.068 -1.403 -19.588 1.00 97.12 93 LYS A CA 1
ATOM 758 C C . LYS A 1 93 ? 14.790 -0.572 -19.625 1.00 97.12 93 LYS A C 1
ATOM 760 O O . LYS A 1 93 ? 14.857 0.636 -19.459 1.00 97.12 93 LYS A O 1
ATOM 765 N N . ILE A 1 94 ? 13.642 -1.227 -19.801 1.00 97.69 94 ILE A N 1
ATOM 766 C CA . ILE A 1 94 ? 12.328 -0.558 -19.849 1.00 97.69 94 ILE A CA 1
ATOM 767 C C . ILE A 1 94 ? 11.372 -1.035 -18.753 1.00 97.69 94 ILE A C 1
ATOM 769 O O . ILE A 1 94 ? 10.467 -0.301 -18.360 1.00 97.69 94 ILE A O 1
ATOM 773 N N . LYS A 1 95 ? 11.591 -2.242 -18.212 1.00 98.00 95 LYS A N 1
ATOM 774 C CA . LYS A 1 95 ? 10.797 -2.798 -17.111 1.00 98.00 95 LYS A CA 1
ATOM 775 C C . LYS A 1 95 ? 11.609 -3.805 -16.299 1.00 98.00 95 LYS A C 1
ATOM 777 O O . LYS A 1 95 ? 12.416 -4.540 -16.865 1.00 98.00 95 LYS A O 1
ATOM 782 N N . SER A 1 96 ? 11.398 -3.875 -14.990 1.00 98.44 96 SER A N 1
ATOM 783 C CA . SER A 1 96 ? 11.921 -4.963 -14.154 1.00 98.44 96 SER A CA 1
ATOM 784 C C . SER A 1 96 ? 11.029 -5.227 -12.945 1.00 98.44 96 SER A C 1
ATOM 786 O O . SER A 1 96 ? 10.152 -4.424 -12.636 1.00 98.44 96 SER A O 1
ATOM 788 N N . GLY A 1 97 ? 11.222 -6.358 -12.276 1.00 97.69 97 GLY A N 1
ATOM 789 C CA . GLY A 1 97 ? 10.466 -6.707 -11.077 1.00 97.69 97 GLY A CA 1
ATOM 790 C C . GLY A 1 97 ? 10.624 -8.177 -10.728 1.00 97.69 97 GLY A C 1
ATOM 791 O O . GLY A 1 97 ? 11.632 -8.791 -11.082 1.00 97.69 97 GLY A O 1
ATOM 792 N N . SER A 1 98 ? 9.609 -8.742 -10.076 1.00 96.50 98 SER A N 1
ATOM 793 C CA . SER A 1 98 ? 9.597 -10.146 -9.668 1.00 96.50 98 SER A CA 1
ATOM 794 C C . SER A 1 98 ? 8.285 -10.840 -10.021 1.00 96.50 98 SER A C 1
ATOM 796 O O . SER A 1 98 ? 7.219 -10.225 -10.033 1.00 96.50 98 SER A O 1
ATOM 798 N N . TYR A 1 99 ? 8.378 -12.141 -10.269 1.00 95.44 99 TYR A N 1
ATOM 799 C CA . TYR A 1 99 ? 7.282 -13.092 -10.327 1.00 95.44 99 TYR A CA 1
ATOM 800 C C . TYR A 1 99 ? 7.304 -13.999 -9.097 1.00 95.44 99 TYR A C 1
ATOM 802 O O . TYR A 1 99 ? 8.359 -14.298 -8.542 1.00 95.44 99 TYR A O 1
ATOM 810 N N . LYS A 1 100 ? 6.132 -14.480 -8.700 1.00 94.38 100 LYS A N 1
ATOM 811 C CA . LYS A 1 100 ? 5.957 -15.578 -7.753 1.00 94.38 100 LYS A CA 1
ATOM 812 C C . LYS A 1 100 ? 4.808 -16.442 -8.238 1.00 94.38 100 LYS A C 1
ATOM 814 O O . LYS A 1 100 ? 3.707 -15.935 -8.454 1.00 94.38 100 LYS A O 1
ATOM 819 N N . ASN A 1 101 ? 5.059 -17.736 -8.422 1.00 92.75 101 ASN A N 1
ATOM 820 C CA . ASN A 1 101 ? 4.102 -18.681 -9.006 1.00 92.75 101 ASN A CA 1
ATOM 821 C C . ASN A 1 101 ? 3.411 -18.153 -10.287 1.00 92.75 101 ASN A C 1
ATOM 823 O O . ASN A 1 101 ? 2.189 -18.210 -10.414 1.00 92.75 101 ASN A O 1
ATOM 827 N N . GLY A 1 102 ? 4.179 -17.585 -11.216 1.00 92.81 102 GLY A N 1
ATOM 828 C CA . GLY A 1 102 ? 3.679 -17.090 -12.501 1.00 92.81 102 GLY A CA 1
ATOM 829 C C . GLY A 1 102 ? 3.045 -15.697 -12.472 1.00 92.81 102 GLY A C 1
ATOM 830 O O . GLY A 1 102 ? 2.727 -15.167 -13.534 1.00 92.81 102 GLY A O 1
ATOM 831 N N . LYS A 1 103 ? 2.889 -15.064 -11.301 1.00 94.19 103 LYS A N 1
ATOM 832 C CA . LYS A 1 103 ? 2.260 -13.737 -11.171 1.00 94.19 103 LYS A CA 1
ATOM 833 C C . LYS A 1 103 ? 3.245 -12.672 -10.712 1.00 94.19 103 LYS A C 1
ATOM 835 O O . LYS A 1 103 ? 4.099 -12.957 -9.878 1.00 94.19 103 LYS A O 1
ATOM 840 N N . GLN A 1 104 ? 3.128 -11.453 -11.238 1.00 93.00 104 GLN A N 1
ATOM 841 C CA . GLN A 1 104 ? 3.975 -10.336 -10.807 1.00 93.00 104 GLN A CA 1
ATOM 842 C C . GLN A 1 104 ? 3.724 -10.019 -9.329 1.00 93.00 104 GLN A C 1
ATOM 844 O O . GLN A 1 104 ? 2.587 -10.050 -8.871 1.00 93.00 104 GLN A O 1
ATOM 849 N N . THR A 1 105 ? 4.774 -9.743 -8.562 1.00 94.69 105 THR A N 1
ATOM 850 C CA . THR A 1 105 ? 4.642 -9.453 -7.130 1.00 94.69 105 THR A CA 1
ATOM 851 C C . THR A 1 105 ? 5.716 -8.488 -6.646 1.00 94.69 105 THR A C 1
ATOM 853 O O . THR A 1 105 ? 6.818 -8.435 -7.197 1.00 94.69 105 THR A O 1
ATOM 856 N N . GLY A 1 106 ? 5.395 -7.744 -5.590 1.00 94.56 106 GLY A N 1
ATOM 857 C CA . GLY A 1 106 ? 6.264 -6.735 -5.008 1.00 94.56 106 GLY A CA 1
ATOM 858 C C . GLY A 1 106 ? 6.392 -5.514 -5.913 1.00 94.56 106 GLY A C 1
ATOM 859 O O . GLY A 1 106 ? 5.436 -5.120 -6.581 1.00 94.56 106 GLY A O 1
ATOM 860 N N . LEU A 1 107 ? 7.581 -4.912 -5.920 1.00 97.19 107 LEU A N 1
ATOM 861 C CA . LEU A 1 107 ? 7.865 -3.705 -6.691 1.00 97.19 107 LEU A CA 1
ATOM 862 C C . LEU A 1 107 ? 8.165 -4.038 -8.156 1.00 97.19 107 LEU A C 1
ATOM 864 O O . LEU A 1 107 ? 9.082 -4.805 -8.461 1.00 97.19 107 LEU A O 1
ATOM 868 N N . ILE A 1 108 ? 7.413 -3.413 -9.057 1.00 98.00 108 ILE A N 1
ATOM 869 C CA . ILE A 1 108 ? 7.608 -3.457 -10.503 1.00 98.00 108 ILE A CA 1
ATOM 870 C C . ILE A 1 108 ? 8.035 -2.070 -10.970 1.00 98.00 108 ILE A C 1
ATOM 872 O O . ILE A 1 108 ? 7.306 -1.096 -10.800 1.00 98.00 108 ILE A O 1
ATOM 876 N N . PHE A 1 109 ? 9.210 -1.992 -11.580 1.00 98.50 109 PHE A N 1
ATOM 877 C CA . PHE A 1 109 ? 9.827 -0.750 -12.027 1.00 98.50 109 PHE A CA 1
ATOM 878 C C . PHE A 1 109 ? 9.647 -0.576 -13.528 1.00 98.50 109 PHE A C 1
ATOM 880 O O . PHE A 1 109 ? 9.878 -1.512 -14.298 1.00 98.50 109 PHE A O 1
ATOM 887 N N . PHE A 1 110 ? 9.310 0.638 -13.938 1.00 98.44 110 PHE A N 1
ATOM 888 C CA . PHE A 1 110 ? 9.288 1.081 -15.327 1.00 98.44 110 PHE A CA 1
ATOM 889 C C . PHE A 1 110 ? 10.275 2.225 -15.490 1.00 98.44 110 PHE A C 1
ATOM 891 O O . PHE A 1 110 ? 10.426 3.039 -14.580 1.00 98.44 110 PHE A O 1
ATOM 898 N N . TYR A 1 111 ? 10.930 2.297 -16.642 1.00 98.38 111 TYR A N 1
ATOM 899 C CA . TYR A 1 111 ? 12.020 3.243 -16.870 1.00 98.38 111 TYR A CA 1
ATOM 900 C C . TYR A 1 111 ? 11.726 4.168 -18.051 1.00 98.38 111 TYR A C 1
ATOM 902 O O . TYR A 1 111 ? 11.070 3.775 -19.018 1.00 98.38 111 TYR A O 1
ATOM 910 N N . PHE A 1 112 ? 12.217 5.399 -17.958 1.00 97.50 112 PHE A N 1
ATOM 911 C CA . PHE A 1 112 ? 12.325 6.330 -19.075 1.00 97.50 112 PHE A CA 1
ATOM 912 C C . PHE A 1 112 ? 13.474 5.931 -20.013 1.00 97.50 112 PHE A C 1
ATOM 914 O O . PHE A 1 112 ? 14.336 5.120 -19.675 1.00 97.50 112 PHE A O 1
ATOM 921 N N . GLU A 1 113 ? 13.527 6.544 -21.197 1.00 94.94 113 GLU A N 1
ATOM 922 C CA . GLU A 1 113 ? 14.602 6.313 -22.175 1.00 94.94 113 GLU A CA 1
ATOM 923 C C . GLU A 1 113 ? 15.987 6.758 -21.680 1.00 94.94 113 GLU A C 1
ATOM 925 O O . GLU A 1 113 ? 17.001 6.256 -22.177 1.00 94.94 113 GLU A O 1
ATOM 930 N N . ASN A 1 114 ? 16.037 7.683 -20.716 1.00 94.94 114 ASN A N 1
ATOM 931 C CA . ASN A 1 114 ? 17.263 8.129 -20.052 1.00 94.94 114 ASN A CA 1
ATOM 932 C C . ASN A 1 114 ? 17.742 7.158 -18.948 1.00 94.94 114 ASN A C 1
ATOM 934 O O . ASN A 1 114 ? 18.842 7.324 -18.437 1.00 94.94 114 ASN A O 1
ATOM 938 N N . GLY A 1 115 ? 16.956 6.124 -18.617 1.00 95.69 115 GLY A N 1
ATOM 939 C CA . GLY A 1 115 ? 17.269 5.130 -17.586 1.00 95.69 115 GLY A CA 1
ATOM 940 C C . GLY A 1 115 ? 16.688 5.427 -16.201 1.00 95.69 115 GLY A C 1
ATOM 941 O O . GLY A 1 115 ? 16.716 4.539 -15.347 1.00 95.69 115 GLY A O 1
ATOM 942 N N . ASN A 1 116 ? 16.108 6.609 -15.986 1.00 97.56 116 ASN A N 1
ATOM 943 C CA . ASN A 1 116 ? 15.488 6.983 -14.716 1.00 97.56 116 ASN A CA 1
ATOM 944 C C . ASN A 1 116 ? 14.168 6.234 -14.504 1.00 97.56 116 ASN A C 1
ATOM 946 O O . ASN A 1 116 ? 13.509 5.804 -15.457 1.00 97.56 116 ASN A O 1
ATOM 950 N N . ILE A 1 117 ? 13.763 6.059 -13.244 1.00 98.38 117 ILE A N 1
ATOM 951 C CA . ILE A 1 117 ? 12.525 5.347 -12.908 1.00 98.38 117 ILE A CA 1
ATOM 952 C C . ILE A 1 117 ? 11.329 6.229 -13.254 1.00 98.38 117 ILE A C 1
ATOM 954 O O . ILE A 1 117 ? 11.110 7.260 -12.628 1.00 98.38 117 ILE A O 1
ATOM 958 N N . LYS A 1 118 ? 10.513 5.766 -14.198 1.00 98.56 118 LYS A N 1
ATOM 959 C CA . LYS A 1 118 ? 9.252 6.390 -14.601 1.00 98.56 118 LYS A CA 1
ATOM 960 C C . LYS A 1 118 ? 8.123 6.109 -13.628 1.00 98.56 118 LYS A C 1
ATOM 962 O O . LYS A 1 118 ? 7.358 7.006 -13.282 1.00 98.56 118 LYS A O 1
ATOM 967 N N . SER A 1 119 ? 7.992 4.858 -13.207 1.00 98.62 119 SER A N 1
ATOM 968 C CA . SER A 1 119 ? 6.997 4.483 -12.213 1.00 98.62 119 SER A CA 1
ATOM 969 C C . SER A 1 119 ? 7.388 3.226 -11.455 1.00 98.62 119 SER A C 1
ATOM 971 O O . SER A 1 119 ? 8.160 2.393 -11.939 1.00 98.62 119 SER A O 1
ATOM 973 N N . ILE A 1 120 ? 6.829 3.104 -10.257 1.00 98.44 120 ILE A N 1
ATOM 974 C CA . ILE A 1 120 ? 6.961 1.949 -9.379 1.00 98.44 120 ILE A CA 1
ATOM 975 C C . ILE A 1 120 ? 5.552 1.499 -9.022 1.00 98.44 120 ILE A C 1
ATOM 977 O O . ILE A 1 120 ? 4.820 2.248 -8.379 1.00 98.44 120 ILE A O 1
ATOM 981 N N . ASP A 1 121 ? 5.185 0.287 -9.419 1.00 97.56 121 ASP A N 1
ATOM 982 C CA . ASP A 1 121 ? 3.948 -0.351 -8.976 1.00 97.56 121 ASP A CA 1
ATOM 983 C C . ASP A 1 121 ? 4.264 -1.350 -7.870 1.00 97.56 121 ASP A C 1
ATOM 985 O O . ASP A 1 121 ? 5.084 -2.244 -8.070 1.00 97.56 121 ASP A O 1
ATOM 989 N N . ASN A 1 122 ? 3.570 -1.262 -6.740 1.00 96.44 122 ASN A N 1
ATOM 990 C CA . ASN A 1 122 ? 3.550 -2.336 -5.759 1.00 96.44 122 ASN A CA 1
ATOM 991 C C . ASN A 1 122 ? 2.347 -3.242 -6.029 1.00 96.44 122 ASN A C 1
ATOM 993 O O . ASN A 1 122 ? 1.199 -2.783 -6.013 1.00 96.44 122 ASN A O 1
ATOM 997 N N . ARG A 1 123 ? 2.613 -4.517 -6.320 1.00 92.62 123 ARG A N 1
ATOM 998 C CA . ARG A 1 123 ? 1.599 -5.475 -6.763 1.00 92.62 123 ARG A CA 1
ATOM 999 C C . ARG A 1 123 ? 1.566 -6.730 -5.903 1.00 92.62 123 ARG A C 1
ATOM 1001 O O . ARG A 1 123 ? 2.601 -7.276 -5.522 1.00 92.62 123 ARG A O 1
ATOM 1008 N N . ASP A 1 124 ? 0.363 -7.247 -5.699 1.00 88.75 124 ASP A N 1
ATOM 1009 C CA . ASP A 1 124 ? 0.126 -8.605 -5.214 1.00 88.75 124 ASP A CA 1
ATOM 1010 C C . ASP A 1 124 ? -0.629 -9.390 -6.291 1.00 88.75 124 ASP A C 1
ATOM 1012 O O . ASP A 1 124 ? -1.855 -9.306 -6.431 1.00 88.75 124 ASP A O 1
ATOM 1016 N N . GLY A 1 125 ? 0.136 -10.075 -7.142 1.00 89.06 125 GLY A N 1
ATOM 1017 C CA . GLY A 1 125 ? -0.378 -10.668 -8.366 1.00 89.06 125 GLY A CA 1
ATOM 1018 C C . GLY A 1 125 ? -0.858 -9.596 -9.343 1.00 89.06 125 GLY A C 1
ATOM 1019 O O . GLY A 1 125 ? -0.116 -8.694 -9.733 1.00 89.06 125 GLY A O 1
ATOM 1020 N N . ASP A 1 126 ? -2.127 -9.696 -9.727 1.00 84.38 126 ASP A N 1
ATOM 1021 C CA . ASP A 1 126 ? -2.767 -8.769 -10.665 1.00 84.38 126 ASP A CA 1
ATOM 1022 C C . ASP A 1 126 ? -3.288 -7.494 -9.974 1.00 84.38 126 ASP A C 1
ATOM 1024 O O . ASP A 1 126 ? -3.729 -6.559 -10.642 1.00 84.38 126 ASP A O 1
ATOM 1028 N N . LYS A 1 127 ? -3.247 -7.439 -8.635 1.00 90.50 127 LYS A N 1
ATOM 1029 C CA . LYS A 1 127 ? -3.775 -6.319 -7.852 1.00 90.50 127 LYS A CA 1
ATOM 1030 C C . LYS A 1 127 ? -2.705 -5.268 -7.595 1.00 90.50 127 LYS A C 1
ATOM 1032 O O . LYS A 1 127 ? -1.647 -5.578 -7.049 1.00 90.50 127 LYS A O 1
ATOM 1037 N N . PHE A 1 128 ? -3.023 -4.018 -7.908 1.00 94.00 128 PHE A N 1
ATOM 1038 C CA . PHE A 1 128 ? -2.235 -2.862 -7.492 1.00 94.00 128 PHE A CA 1
ATOM 1039 C C . PHE A 1 128 ? -2.521 -2.536 -6.023 1.00 94.00 128 PHE A C 1
ATOM 1041 O O . PHE A 1 128 ? -3.667 -2.622 -5.584 1.00 94.00 128 PHE A O 1
ATOM 1048 N N . LYS A 1 129 ? -1.482 -2.169 -5.270 1.00 95.62 129 LYS A N 1
ATOM 1049 C CA . LYS A 1 129 ? -1.586 -1.687 -3.884 1.00 95.62 129 LYS A CA 1
ATOM 1050 C C . LYS A 1 129 ? -1.283 -0.197 -3.805 1.00 95.62 129 LYS A C 1
ATOM 1052 O O . LYS A 1 129 ? -2.104 0.585 -3.338 1.00 95.62 129 LYS A O 1
ATOM 1057 N N . GLU A 1 130 ? -0.150 0.204 -4.363 1.00 97.75 130 GLU A N 1
ATOM 1058 C CA . GLU A 1 130 ? 0.237 1.603 -4.534 1.00 97.75 130 GLU A CA 1
ATOM 1059 C C . GLU A 1 130 ? 1.040 1.771 -5.828 1.00 97.75 130 GLU A C 1
ATOM 1061 O O . GLU A 1 130 ? 1.690 0.828 -6.286 1.00 97.75 130 GLU A O 1
ATOM 1066 N N . THR A 1 131 ? 0.993 2.967 -6.414 1.00 98.50 131 THR A N 1
ATOM 1067 C CA . THR A 1 131 ? 1.837 3.341 -7.554 1.00 98.50 131 THR A CA 1
ATOM 1068 C C . THR A 1 131 ? 2.452 4.714 -7.318 1.00 98.50 131 THR A C 1
ATOM 1070 O O . THR A 1 131 ? 1.752 5.656 -6.946 1.00 98.50 131 THR A O 1
ATOM 1073 N N . ILE A 1 132 ? 3.741 4.845 -7.617 1.00 98.69 132 ILE A N 1
ATOM 1074 C CA . ILE A 1 132 ? 4.447 6.125 -7.713 1.00 98.69 132 ILE A CA 1
ATOM 1075 C C . ILE A 1 132 ? 4.778 6.372 -9.183 1.00 98.69 132 ILE A C 1
ATOM 1077 O O . ILE A 1 132 ? 5.319 5.489 -9.844 1.00 98.69 132 ILE A O 1
ATOM 1081 N N . PHE A 1 133 ? 4.468 7.562 -9.688 1.00 98.75 133 PHE A N 1
ATOM 1082 C CA . PHE A 1 133 ? 4.958 8.071 -10.968 1.00 98.75 133 PHE A CA 1
ATOM 1083 C C . PHE A 1 133 ? 5.939 9.203 -10.697 1.00 98.75 133 PHE A C 1
ATOM 1085 O O . PHE A 1 133 ? 5.683 10.029 -9.818 1.00 98.75 133 PHE A O 1
ATOM 1092 N N . ASN A 1 134 ? 7.022 9.252 -11.463 1.00 98.62 134 ASN A N 1
ATOM 1093 C CA . ASN A 1 134 ? 8.041 10.286 -11.362 1.00 98.62 134 ASN A CA 1
ATOM 1094 C C . ASN A 1 134 ? 8.150 11.057 -12.676 1.00 98.62 134 ASN A C 1
ATOM 1096 O O . ASN A 1 134 ? 7.894 10.518 -13.754 1.00 98.62 134 ASN A O 1
ATOM 1100 N N . TYR A 1 135 ? 8.622 12.291 -12.569 1.00 98.19 135 TYR A N 1
ATOM 1101 C CA . TYR A 1 135 ? 9.187 13.034 -13.683 1.00 98.19 135 TYR A CA 1
ATOM 1102 C C . TYR A 1 135 ? 10.513 12.413 -14.137 1.00 98.19 135 TYR A C 1
ATOM 1104 O O . TYR A 1 135 ? 11.144 11.639 -13.414 1.00 98.19 135 TYR A O 1
ATOM 1112 N N . GLU A 1 136 ? 10.990 12.800 -15.322 1.00 97.44 136 GLU A N 1
ATOM 1113 C CA . GLU A 1 136 ? 12.324 12.399 -15.790 1.00 97.44 136 GLU A CA 1
ATOM 1114 C C . GLU A 1 136 ? 13.449 12.892 -14.869 1.00 97.44 136 GLU A C 1
ATOM 1116 O O . GLU A 1 136 ? 14.504 12.265 -14.824 1.00 97.44 136 GLU A O 1
ATOM 1121 N N . SER A 1 137 ? 13.205 13.955 -14.094 1.00 96.00 137 SER A N 1
ATOM 1122 C CA . SER A 1 137 ? 14.085 14.479 -13.041 1.00 96.00 137 SER A CA 1
ATOM 1123 C C . SER A 1 137 ? 14.086 13.653 -11.746 1.00 96.00 137 SER A C 1
ATOM 1125 O O . SER A 1 137 ? 14.670 14.083 -10.757 1.00 96.00 137 SER A O 1
ATOM 1127 N N . GLU A 1 138 ? 13.412 12.498 -11.730 1.00 94.94 138 GLU A N 1
ATOM 1128 C CA . GLU A 1 138 ? 13.259 11.573 -10.592 1.00 94.94 138 GLU A CA 1
ATOM 1129 C C . GLU A 1 138 ? 12.395 12.088 -9.433 1.00 94.94 138 GLU A C 1
ATOM 1131 O O . GLU A 1 138 ? 12.018 11.314 -8.550 1.00 94.94 138 GLU A O 1
ATOM 1136 N N . ASN A 1 139 ? 11.995 13.360 -9.460 1.00 96.00 139 ASN A N 1
ATOM 1137 C CA . ASN A 1 139 ? 11.006 13.886 -8.530 1.00 96.00 139 ASN A CA 1
ATOM 1138 C C . ASN A 1 139 ? 9.647 13.217 -8.757 1.00 96.00 139 ASN A C 1
ATOM 1140 O O . ASN A 1 139 ? 9.235 12.965 -9.890 1.00 96.00 139 ASN A O 1
ATOM 1144 N N . VAL A 1 140 ? 8.928 12.954 -7.666 1.00 98.06 140 VAL A N 1
ATOM 1145 C CA . VAL A 1 140 ? 7.595 12.346 -7.726 1.00 98.06 140 VAL A CA 1
ATOM 1146 C C . VAL A 1 140 ? 6.644 13.289 -8.457 1.00 98.06 140 VAL A C 1
ATOM 1148 O O . VAL A 1 140 ? 6.537 14.455 -8.101 1.00 98.06 140 VAL A O 1
ATOM 1151 N N . GLU A 1 141 ? 5.932 12.770 -9.452 1.00 98.38 141 GLU A N 1
ATOM 1152 C CA . GLU A 1 141 ? 4.834 13.446 -10.148 1.00 98.38 141 GLU A CA 1
ATOM 1153 C C . GLU A 1 141 ? 3.517 13.191 -9.413 1.00 98.38 141 GLU A C 1
ATOM 1155 O O . GLU A 1 141 ? 2.740 14.107 -9.141 1.00 98.38 141 GLU A O 1
ATOM 1160 N N . ARG A 1 142 ? 3.247 11.928 -9.065 1.00 98.50 142 ARG A N 1
ATOM 1161 C CA . ARG A 1 142 ? 2.042 11.548 -8.322 1.00 98.50 142 ARG A CA 1
ATOM 1162 C C . ARG A 1 142 ? 2.189 10.214 -7.606 1.00 98.50 142 ARG A C 1
ATOM 1164 O O . ARG A 1 142 ? 2.890 9.317 -8.067 1.00 98.50 142 ARG A O 1
ATOM 1171 N N . TYR A 1 143 ? 1.442 10.073 -6.519 1.00 98.69 143 TYR A N 1
ATOM 1172 C CA . TYR A 1 143 ? 1.262 8.828 -5.779 1.00 98.69 143 TYR A CA 1
ATOM 1173 C C . TYR A 1 143 ? -0.211 8.412 -5.805 1.00 98.69 143 TYR A C 1
ATOM 1175 O O . TYR A 1 143 ? -1.098 9.261 -5.681 1.00 98.69 143 TYR A O 1
ATOM 1183 N N . ILE A 1 144 ? -0.463 7.111 -5.947 1.00 98.62 144 ILE A N 1
ATOM 1184 C CA . ILE A 1 144 ? -1.795 6.502 -5.967 1.00 98.62 144 ILE A CA 1
ATOM 1185 C C . ILE A 1 144 ? -1.852 5.381 -4.928 1.00 98.62 144 ILE A C 1
ATOM 1187 O O . ILE A 1 144 ? -0.997 4.500 -4.935 1.00 98.62 144 ILE A O 1
ATOM 1191 N N . LEU A 1 145 ? -2.885 5.383 -4.086 1.00 98.19 145 LEU A N 1
ATOM 1192 C CA . LEU A 1 145 ? -3.300 4.238 -3.269 1.00 98.19 145 LEU A CA 1
ATOM 1193 C C . LEU A 1 145 ? -4.511 3.573 -3.929 1.00 98.19 145 LEU A C 1
ATOM 1195 O O . LEU A 1 145 ? -5.448 4.272 -4.328 1.00 98.19 145 LEU A O 1
ATOM 1199 N N . TYR A 1 146 ? -4.516 2.243 -3.998 1.00 96.06 146 TYR A N 1
ATOM 1200 C CA . TYR A 1 146 ? -5.636 1.463 -4.522 1.00 96.06 146 TYR A CA 1
ATOM 1201 C C . TYR A 1 146 ? -6.388 0.739 -3.401 1.00 96.06 146 TYR A C 1
ATOM 1203 O O . TYR A 1 146 ? -5.800 0.374 -2.383 1.00 96.06 146 TYR A O 1
ATOM 1211 N N . ASP A 1 147 ? -7.688 0.529 -3.594 1.00 91.69 147 ASP A N 1
ATOM 1212 C CA . ASP A 1 147 ? -8.515 -0.294 -2.711 1.00 91.69 147 ASP A CA 1
ATOM 1213 C C . ASP A 1 147 ? -8.347 -1.807 -2.981 1.00 91.69 147 ASP A C 1
ATOM 1215 O O . ASP A 1 147 ? -7.625 -2.241 -3.884 1.00 91.69 147 ASP A O 1
ATOM 1219 N N . ASP A 1 148 ? -9.052 -2.641 -2.209 1.00 86.38 148 ASP A N 1
ATOM 1220 C CA . ASP A 1 148 ? -9.029 -4.110 -2.335 1.00 86.38 148 ASP A CA 1
ATOM 1221 C C . ASP A 1 148 ? -9.499 -4.640 -3.710 1.00 86.38 148 ASP A C 1
ATOM 1223 O O . ASP A 1 148 ? -9.227 -5.803 -4.062 1.00 86.38 148 ASP A O 1
ATOM 1227 N N . PHE A 1 149 ? -10.190 -3.793 -4.480 1.00 85.00 149 PHE A N 1
ATOM 1228 C CA . PHE A 1 149 ? -10.710 -4.062 -5.818 1.00 85.00 149 PHE A CA 1
ATOM 1229 C C . PHE A 1 149 ? -9.794 -3.529 -6.929 1.00 85.00 149 PHE A C 1
ATOM 1231 O O . PHE A 1 149 ? -10.105 -3.708 -8.107 1.00 85.00 149 PHE A O 1
ATOM 1238 N N . GLY A 1 150 ? -8.667 -2.901 -6.578 1.00 87.94 150 GLY A N 1
ATOM 1239 C CA . GLY A 1 150 ? -7.723 -2.323 -7.530 1.00 87.94 150 GLY A CA 1
ATOM 1240 C C . GLY A 1 150 ? -8.185 -0.993 -8.131 1.00 87.94 150 GLY A C 1
ATOM 1241 O O . GLY A 1 150 ? -7.633 -0.569 -9.146 1.00 87.94 150 GLY A O 1
ATOM 1242 N N . LYS A 1 151 ? -9.183 -0.323 -7.541 1.00 91.75 151 LYS A N 1
ATOM 1243 C CA . LYS A 1 151 ? -9.595 1.028 -7.947 1.00 91.75 151 LYS A CA 1
ATOM 1244 C C . LYS A 1 151 ? -8.778 2.067 -7.190 1.00 91.75 151 LYS A C 1
ATOM 1246 O O . LYS A 1 151 ? -8.452 1.877 -6.023 1.00 91.75 151 LYS A O 1
ATOM 1251 N N . SER A 1 152 ? -8.445 3.180 -7.842 1.00 95.19 152 SER A N 1
ATOM 1252 C CA . SER A 1 152 ? -7.732 4.280 -7.187 1.00 95.19 152 SER A CA 1
ATOM 1253 C C . SER A 1 152 ? -8.605 4.897 -6.091 1.00 95.19 152 SER A C 1
ATOM 1255 O O . SER A 1 152 ? -9.653 5.469 -6.396 1.00 95.19 152 SER A O 1
ATOM 1257 N N . PHE A 1 153 ? -8.160 4.804 -4.842 1.00 95.38 153 PHE A N 1
ATOM 1258 C CA . PHE A 1 153 ? -8.865 5.332 -3.675 1.00 95.38 153 PHE A CA 1
ATOM 1259 C C . PHE A 1 153 ? -8.360 6.721 -3.271 1.00 95.38 153 PHE A C 1
ATOM 1261 O O . PHE A 1 153 ? -9.147 7.598 -2.923 1.00 95.38 153 PHE A O 1
ATOM 1268 N N . PHE A 1 154 ? -7.048 6.941 -3.379 1.00 97.81 154 PHE A N 1
ATOM 1269 C CA . PHE A 1 154 ? -6.414 8.228 -3.107 1.00 97.81 154 PHE A CA 1
ATOM 1270 C C . PHE A 1 154 ? -5.359 8.538 -4.151 1.00 97.81 154 PHE A C 1
ATOM 1272 O O . PHE A 1 154 ? -4.598 7.656 -4.549 1.00 97.81 154 PHE A O 1
ATOM 1279 N N . ILE A 1 155 ? -5.297 9.797 -4.574 1.00 98.50 155 ILE A N 1
ATOM 1280 C CA . ILE A 1 155 ? -4.276 10.286 -5.495 1.00 98.50 155 ILE A CA 1
ATOM 1281 C C . ILE A 1 155 ? -3.771 11.632 -4.999 1.00 98.50 155 ILE A C 1
ATOM 1283 O O . ILE A 1 155 ? -4.574 12.526 -4.746 1.00 98.50 155 ILE A O 1
ATOM 1287 N N . ILE A 1 156 ? -2.456 11.809 -4.945 1.00 97.81 156 ILE A N 1
ATOM 1288 C CA . ILE A 1 156 ? -1.802 13.089 -4.661 1.00 97.81 156 ILE A CA 1
ATOM 1289 C C . ILE A 1 156 ? -0.801 13.411 -5.765 1.00 97.81 156 ILE A C 1
ATOM 1291 O O . ILE A 1 156 ? -0.094 12.525 -6.241 1.00 97.81 156 ILE A O 1
ATOM 1295 N N . TYR A 1 157 ? -0.782 14.670 -6.188 1.00 98.06 157 TYR A N 1
ATOM 1296 C CA . TYR A 1 157 ? 0.032 15.179 -7.284 1.00 98.06 157 TYR A CA 1
ATOM 1297 C C . TYR A 1 157 ? 1.015 16.211 -6.756 1.00 98.06 157 TYR A C 1
ATOM 1299 O O . TYR A 1 157 ? 0.674 17.020 -5.889 1.00 98.06 157 TYR A O 1
ATOM 1307 N N . TYR A 1 158 ? 2.195 16.238 -7.353 1.00 97.00 158 TYR A N 1
ATOM 1308 C CA . TYR A 1 158 ? 3.268 17.163 -7.038 1.00 97.00 158 TYR A CA 1
ATOM 1309 C C . TYR A 1 158 ? 3.690 17.899 -8.308 1.00 97.00 158 TYR A C 1
ATOM 1311 O O . TYR A 1 158 ? 3.391 17.461 -9.415 1.00 97.00 158 TYR A O 1
ATOM 1319 N N . ASN A 1 159 ? 4.348 19.042 -8.156 1.00 95.19 159 ASN A N 1
ATOM 1320 C CA . ASN A 1 159 ? 5.070 19.677 -9.256 1.00 95.19 159 ASN A CA 1
ATOM 1321 C C . ASN A 1 159 ? 6.520 19.169 -9.310 1.00 95.19 159 ASN A C 1
ATOM 1323 O O . ASN A 1 159 ? 6.974 18.467 -8.408 1.00 95.19 159 ASN A O 1
ATOM 1327 N N . GLU A 1 160 ? 7.287 19.586 -10.319 1.00 95.69 160 GLU A N 1
ATOM 1328 C CA . GLU A 1 160 ? 8.696 19.182 -10.449 1.00 95.69 160 GLU A CA 1
ATOM 1329 C C . GLU A 1 160 ? 9.600 19.623 -9.288 1.00 95.69 160 GLU A C 1
ATOM 1331 O O . GLU A 1 160 ? 10.686 19.078 -9.137 1.00 95.69 160 GLU A O 1
ATOM 1336 N N . LYS A 1 161 ? 9.178 20.580 -8.449 1.00 92.69 161 LYS A N 1
ATOM 1337 C CA . LYS A 1 161 ? 9.918 20.980 -7.237 1.00 92.69 161 LYS A CA 1
ATOM 1338 C C . LYS A 1 161 ? 9.618 20.074 -6.035 1.00 92.69 161 LYS A C 1
ATOM 1340 O O . LYS A 1 161 ? 10.220 20.254 -4.983 1.00 92.69 161 LYS A O 1
ATOM 1345 N N . GLY A 1 162 ? 8.691 19.124 -6.178 1.00 92.19 162 GLY A N 1
ATOM 1346 C CA . GLY A 1 162 ? 8.273 18.202 -5.123 1.00 92.19 162 GLY A CA 1
ATOM 1347 C C . GLY A 1 162 ? 7.194 18.749 -4.185 1.00 92.19 162 GLY A C 1
ATOM 1348 O O . GLY A 1 162 ? 6.902 18.103 -3.179 1.00 92.19 162 GLY A O 1
ATOM 1349 N N . ASN A 1 163 ? 6.587 19.898 -4.504 1.00 93.12 163 ASN A N 1
ATOM 1350 C CA . ASN A 1 163 ? 5.509 20.483 -3.701 1.00 93.12 163 ASN A CA 1
ATOM 1351 C C . ASN A 1 163 ? 4.161 19.899 -4.120 1.00 93.12 163 ASN A C 1
ATOM 1353 O O . ASN A 1 163 ? 3.912 19.727 -5.317 1.00 93.12 163 ASN A O 1
ATOM 1357 N N . VAL A 1 164 ? 3.270 19.659 -3.157 1.00 95.25 164 VAL A N 1
ATOM 1358 C CA . VAL A 1 164 ? 1.911 19.175 -3.442 1.00 95.25 164 VAL A CA 1
ATOM 1359 C C . VAL A 1 164 ? 1.130 20.228 -4.228 1.00 95.25 164 VAL A C 1
ATOM 1361 O O . VAL A 1 164 ? 1.111 21.404 -3.876 1.00 95.25 164 VAL A O 1
ATOM 1364 N N . THR A 1 165 ? 0.458 19.800 -5.296 1.00 94.88 165 THR A N 1
ATOM 1365 C CA . THR A 1 165 ? -0.387 20.676 -6.127 1.00 94.88 165 THR A CA 1
ATOM 1366 C C . THR A 1 165 ? -1.873 20.415 -5.923 1.00 94.88 165 THR A C 1
ATOM 1368 O O . THR A 1 165 ? -2.665 21.351 -5.890 1.00 94.88 165 THR A O 1
ATOM 1371 N N . LYS A 1 166 ? -2.270 19.145 -5.798 1.00 95.12 166 LYS A N 1
ATOM 1372 C CA . LYS A 1 166 ? -3.655 18.727 -5.548 1.00 95.12 166 LYS A CA 1
ATOM 1373 C C . LYS A 1 166 ? -3.701 17.284 -5.059 1.00 95.12 166 LYS A C 1
ATOM 1375 O O . LYS A 1 166 ? -2.781 16.507 -5.312 1.00 95.12 166 LYS A O 1
ATOM 1380 N N . TYR A 1 167 ? -4.816 16.897 -4.453 1.00 95.31 167 TYR A N 1
ATOM 1381 C CA . TYR A 1 167 ? -5.126 15.502 -4.153 1.00 95.31 167 TYR A CA 1
ATOM 1382 C C . TYR A 1 167 ? -6.618 15.210 -4.351 1.00 95.31 167 TYR A C 1
ATOM 1384 O O . TYR A 1 167 ? -7.425 16.125 -4.521 1.00 95.31 167 TYR A O 1
ATOM 1392 N N . LYS A 1 168 ? -6.973 13.926 -4.395 1.00 96.06 168 LYS A N 1
ATOM 1393 C CA . LYS A 1 168 ? -8.344 13.416 -4.512 1.00 96.06 168 LYS A CA 1
ATOM 1394 C C . LYS A 1 168 ? -8.500 12.166 -3.647 1.00 96.06 168 LYS A C 1
ATOM 1396 O O . LYS A 1 168 ? -7.601 11.328 -3.643 1.00 96.06 168 LYS A O 1
ATOM 1401 N N . GLY A 1 169 ? -9.659 12.019 -3.008 1.00 94.75 169 GLY A N 1
ATOM 1402 C CA . GLY A 1 169 ? -9.987 10.874 -2.153 1.00 94.75 169 GLY A CA 1
ATOM 1403 C C . GLY A 1 169 ? -9.447 11.001 -0.728 1.00 94.75 169 GLY A C 1
ATOM 1404 O O . GLY A 1 169 ? -8.985 12.072 -0.334 1.00 94.75 169 GLY A O 1
ATOM 1405 N N . TYR A 1 170 ? -9.488 9.894 0.017 1.00 93.50 170 TYR A N 1
ATOM 1406 C CA . TYR A 1 170 ? -9.089 9.827 1.426 1.00 93.50 170 TYR A CA 1
ATOM 1407 C C . TYR A 1 170 ? -7.801 9.001 1.577 1.00 93.50 170 TYR A C 1
ATOM 1409 O O . TYR A 1 170 ? -7.692 7.927 0.999 1.00 93.50 170 TYR A O 1
ATOM 1417 N N . PRO A 1 171 ? -6.804 9.435 2.358 1.00 95.62 171 PRO A N 1
ATOM 1418 C CA . PRO A 1 171 ? -5.526 8.744 2.505 1.00 95.62 171 PRO A CA 1
ATOM 1419 C C . PRO A 1 171 ? -5.628 7.512 3.416 1.00 95.62 171 PRO A C 1
ATOM 1421 O O . PRO A 1 171 ? -4.630 6.821 3.614 1.00 95.62 171 PRO A O 1
ATOM 1424 N N . ILE A 1 172 ? -6.797 7.269 4.012 1.00 95.75 172 ILE A N 1
ATOM 1425 C CA . ILE A 1 172 ? -7.089 6.162 4.914 1.00 95.75 172 ILE A CA 1
ATOM 1426 C C . ILE A 1 172 ? -8.437 5.536 4.550 1.00 95.75 172 ILE A C 1
ATOM 1428 O O . ILE A 1 172 ? -9.414 6.242 4.311 1.00 95.75 172 ILE A O 1
ATOM 1432 N N . LEU A 1 173 ? -8.483 4.207 4.531 1.00 93.44 173 LEU A N 1
ATOM 1433 C CA . LEU A 1 173 ? -9.686 3.408 4.306 1.00 93.44 173 LEU A CA 1
ATOM 1434 C C . LEU A 1 173 ? -9.753 2.290 5.340 1.00 93.44 173 LEU A C 1
ATOM 1436 O O . LEU A 1 173 ? -8.800 1.525 5.455 1.00 93.44 173 LEU A O 1
ATOM 1440 N N . GLU A 1 174 ? -10.871 2.152 6.050 1.00 92.56 174 GLU A N 1
ATOM 1441 C CA . GLU A 1 174 ? -11.171 0.936 6.814 1.00 92.56 174 GLU A CA 1
ATOM 1442 C C . GLU A 1 174 ? -11.778 -0.107 5.864 1.00 92.56 174 GLU A C 1
ATOM 1444 O O . GLU A 1 174 ? -12.672 0.202 5.079 1.00 92.56 174 GLU A O 1
ATOM 1449 N N . THR A 1 175 ? -11.240 -1.327 5.875 1.00 88.50 175 THR A N 1
ATOM 1450 C CA . THR A 1 175 ? -11.521 -2.353 4.853 1.00 88.50 175 THR A CA 1
ATOM 1451 C C . THR A 1 175 ? -12.183 -3.613 5.395 1.00 88.50 175 THR A C 1
ATOM 1453 O O . THR A 1 175 ? -12.479 -4.524 4.619 1.00 88.50 175 THR A O 1
ATOM 1456 N N . ASN A 1 176 ? -12.399 -3.723 6.702 1.00 85.06 176 ASN A N 1
ATOM 1457 C CA . ASN A 1 176 ? -12.917 -4.933 7.323 1.00 85.06 176 ASN A CA 1
ATOM 1458 C C . ASN A 1 176 ? -14.332 -4.711 7.864 1.00 85.06 176 ASN A C 1
ATOM 1460 O O . ASN A 1 176 ? -15.274 -5.340 7.391 1.00 85.06 176 ASN A O 1
ATOM 1464 N N . GLN A 1 177 ? -14.507 -3.759 8.776 1.00 81.88 177 GLN A N 1
ATOM 1465 C CA . GLN A 1 177 ? -15.802 -3.402 9.360 1.00 81.88 177 GLN A CA 1
ATOM 1466 C C . GLN A 1 177 ? -16.773 -2.845 8.311 1.00 81.88 177 GLN A C 1
ATOM 1468 O O . GLN A 1 177 ? -17.964 -3.148 8.353 1.00 81.88 177 GLN A O 1
ATOM 1473 N N . TYR A 1 178 ? -16.258 -2.161 7.284 1.00 75.88 178 TYR A N 1
ATOM 1474 C CA . TYR A 1 178 ? -17.028 -1.770 6.100 1.00 75.88 178 TYR A CA 1
ATOM 1475 C C . TYR A 1 178 ? -17.740 -2.953 5.420 1.00 75.88 178 TYR A C 1
ATOM 1477 O O . TYR A 1 178 ? -18.845 -2.806 4.898 1.00 75.88 178 TYR A O 1
ATOM 1485 N N . LYS A 1 179 ? -17.137 -4.150 5.444 1.00 79.06 179 LYS A N 1
ATOM 1486 C CA . LYS A 1 179 ? -17.731 -5.340 4.824 1.00 79.06 179 LYS A CA 1
ATOM 1487 C C . LYS A 1 179 ? -18.988 -5.774 5.575 1.00 79.06 179 LYS A C 1
ATOM 1489 O O . LYS A 1 179 ? -20.003 -6.059 4.946 1.00 79.06 179 LYS A O 1
ATOM 1494 N N . PHE A 1 180 ? -18.942 -5.761 6.908 1.00 76.19 180 PHE A N 1
ATOM 1495 C CA . PHE A 1 180 ? -20.074 -6.131 7.763 1.00 76.19 180 PHE A CA 1
ATOM 1496 C C . PHE A 1 180 ? -21.223 -5.119 7.710 1.00 76.19 180 PHE A C 1
ATOM 1498 O O . PHE A 1 180 ? -22.373 -5.516 7.881 1.00 76.19 180 PHE A O 1
ATOM 1505 N N . SER A 1 181 ? -20.944 -3.846 7.413 1.00 70.94 181 SER A N 1
ATOM 1506 C CA . SER A 1 181 ? -21.988 -2.838 7.184 1.00 70.94 181 SER A CA 1
ATOM 1507 C C . SER A 1 181 ? -22.592 -2.873 5.774 1.00 70.94 181 SER A C 1
ATOM 1509 O O . SER A 1 181 ? -23.638 -2.268 5.558 1.00 70.94 181 SER A O 1
ATOM 1511 N N . HIS A 1 182 ? -21.989 -3.611 4.832 1.00 73.44 182 HIS A N 1
ATOM 1512 C CA . HIS A 1 182 ? -22.471 -3.773 3.451 1.00 73.44 182 HIS A CA 1
ATOM 1513 C C . HIS A 1 182 ? -22.596 -5.263 3.066 1.00 73.44 182 HIS A C 1
ATOM 1515 O O . HIS A 1 182 ? -21.998 -5.710 2.079 1.00 73.44 182 HIS A O 1
ATOM 1521 N N . PRO A 1 183 ? -23.359 -6.073 3.825 1.00 75.31 183 PRO A N 1
ATOM 1522 C CA . PRO A 1 183 ? -23.336 -7.532 3.711 1.00 75.31 183 PRO A CA 1
ATOM 1523 C C . PRO A 1 183 ? -23.731 -8.048 2.320 1.00 75.31 183 PRO A C 1
ATOM 1525 O O . PRO A 1 183 ? -23.161 -9.036 1.855 1.00 75.31 183 PRO A O 1
ATOM 1528 N N . GLU A 1 184 ? -24.633 -7.357 1.617 1.00 77.12 184 GLU A N 1
ATOM 1529 C CA . GLU A 1 184 ? -25.053 -7.706 0.252 1.00 77.12 184 GLU A CA 1
ATOM 1530 C C . GLU A 1 184 ? -23.906 -7.579 -0.760 1.00 77.12 184 GLU A C 1
ATOM 1532 O O . GLU A 1 184 ? -23.683 -8.483 -1.569 1.00 77.12 184 GLU A O 1
ATOM 1537 N N . GLN A 1 185 ? -23.115 -6.503 -0.669 1.00 76.94 185 GLN A N 1
ATOM 1538 C CA . GLN A 1 185 ? -21.972 -6.263 -1.554 1.00 76.94 185 GLN A CA 1
ATOM 1539 C C . GLN A 1 185 ? -20.879 -7.326 -1.376 1.00 76.94 185 GLN A C 1
ATOM 1541 O O . GLN A 1 185 ? -20.218 -7.710 -2.343 1.00 76.94 185 GLN A O 1
ATOM 1546 N N . PHE A 1 186 ? -20.692 -7.816 -0.147 1.00 76.81 186 PHE A N 1
ATOM 1547 C CA . PHE A 1 186 ? -19.626 -8.759 0.204 1.00 76.81 186 PHE A CA 1
ATOM 1548 C C . PHE A 1 186 ? -20.095 -10.209 0.375 1.00 76.81 186 PHE A C 1
ATOM 1550 O O . PHE A 1 186 ? -19.281 -11.073 0.703 1.00 76.81 186 PHE A O 1
ATOM 1557 N N . LYS A 1 187 ? -21.377 -10.503 0.116 1.00 79.62 187 LYS A N 1
ATOM 1558 C CA . LYS A 1 187 ? -21.988 -11.837 0.273 1.00 79.62 187 LYS A CA 1
ATOM 1559 C C . LYS A 1 187 ? -21.784 -12.428 1.678 1.00 79.62 187 LYS A C 1
ATOM 1561 O O . LYS A 1 187 ? -21.586 -13.636 1.826 1.00 79.62 187 LYS A O 1
ATOM 1566 N N . ILE A 1 188 ? -21.820 -11.579 2.704 1.00 77.69 188 ILE A N 1
ATOM 1567 C CA . ILE A 1 188 ? -21.685 -11.993 4.105 1.00 77.69 188 ILE A CA 1
ATOM 1568 C C . ILE A 1 188 ? -23.032 -12.536 4.584 1.00 77.69 188 ILE A C 1
ATOM 1570 O O . ILE A 1 188 ? -24.036 -11.832 4.548 1.00 77.69 188 ILE A O 1
ATOM 1574 N N . LYS A 1 189 ? -23.049 -13.806 5.008 1.00 69.00 189 LYS A N 1
ATOM 1575 C CA . LYS A 1 189 ? -24.266 -14.509 5.453 1.00 69.00 189 LYS A CA 1
ATOM 1576 C C . LYS A 1 189 ? -24.518 -14.422 6.958 1.00 69.00 189 LYS A C 1
ATOM 1578 O O . LYS A 1 189 ? -25.658 -14.555 7.382 1.00 69.00 189 LYS A O 1
ATOM 1583 N N . GLU A 1 190 ? -23.472 -14.208 7.751 1.00 75.50 190 GLU A N 1
ATOM 1584 C CA . GLU A 1 190 ? -23.549 -14.142 9.211 1.00 75.50 190 GLU A CA 1
ATOM 1585 C C . GLU A 1 190 ? -23.118 -12.756 9.683 1.00 75.50 190 GLU A C 1
ATOM 1587 O O . GLU A 1 190 ? -22.046 -12.268 9.316 1.00 75.50 190 GLU A O 1
ATOM 1592 N N . GLN A 1 191 ? -23.969 -12.113 10.481 1.00 74.75 191 GLN A N 1
ATOM 1593 C CA . GLN A 1 191 ? -23.631 -10.843 11.112 1.00 74.75 191 GLN A CA 1
ATOM 1594 C C . GLN A 1 191 ? -22.605 -11.058 12.224 1.00 74.75 191 GLN A C 1
ATOM 1596 O O . GLN A 1 191 ? -22.571 -12.098 12.885 1.00 74.75 191 GLN A O 1
ATOM 1601 N N . GLN A 1 192 ? -21.764 -10.052 12.438 1.00 84.75 192 GLN A N 1
ATOM 1602 C CA . GLN A 1 192 ? -20.772 -10.086 13.498 1.00 84.75 192 GLN A CA 1
ATOM 1603 C C . GLN A 1 192 ? -21.469 -9.960 14.861 1.00 84.75 192 GLN A C 1
ATOM 1605 O O . GLN A 1 192 ? -22.068 -8.931 15.155 1.00 84.75 192 GLN A O 1
ATOM 1610 N N . TYR A 1 193 ? -21.370 -10.995 15.696 1.00 89.62 193 TYR A N 1
ATOM 1611 C CA . TYR A 1 193 ? -21.853 -10.973 17.078 1.00 89.62 193 TYR A CA 1
ATOM 1612 C C . TYR A 1 193 ? -20.658 -10.915 18.035 1.00 89.62 193 TYR A C 1
ATOM 1614 O O . TYR A 1 193 ? -19.873 -11.860 18.096 1.00 89.62 193 TYR A O 1
ATOM 1622 N N . LEU A 1 194 ? -20.510 -9.807 18.765 1.00 93.56 194 LEU A N 1
ATOM 1623 C CA . LEU A 1 194 ? -19.385 -9.552 19.672 1.00 93.56 194 LEU A CA 1
ATOM 1624 C C . LEU A 1 194 ? -19.854 -9.530 21.124 1.00 93.56 194 LEU A C 1
ATOM 1626 O O . LEU A 1 194 ? -20.899 -8.958 21.419 1.00 93.56 194 LEU A O 1
ATOM 1630 N N . LYS A 1 195 ? -19.063 -10.097 22.032 1.00 96.88 195 LYS A N 1
ATOM 1631 C CA . LYS A 1 195 ? -19.256 -10.046 23.487 1.00 96.88 195 LYS A CA 1
ATOM 1632 C C . LYS A 1 195 ? -18.091 -9.335 24.165 1.00 96.88 195 LYS A C 1
ATOM 1634 O O . LYS A 1 195 ? -16.997 -9.196 23.616 1.00 96.88 195 LYS A O 1
ATOM 1639 N N . VAL A 1 196 ? -18.304 -8.917 25.409 1.00 96.81 196 VAL A N 1
ATOM 1640 C CA . VAL A 1 196 ? -17.206 -8.427 26.255 1.00 96.81 196 VAL A CA 1
ATOM 1641 C C . VAL A 1 196 ? -16.146 -9.523 26.417 1.00 96.81 196 VAL A C 1
ATOM 1643 O O . VAL A 1 196 ? -16.461 -10.665 26.741 1.00 96.81 196 VAL A O 1
ATOM 1646 N N . GLY A 1 197 ? -14.882 -9.157 26.208 1.00 96.25 197 GLY A N 1
ATOM 1647 C CA . GLY A 1 197 ? -13.733 -10.061 26.202 1.00 96.25 197 GLY A CA 1
ATOM 1648 C C . GLY A 1 197 ? -13.329 -10.550 24.810 1.00 96.25 197 GLY A C 1
ATOM 1649 O O . GLY A 1 197 ? -12.199 -11.021 24.655 1.00 96.25 197 GLY A O 1
ATOM 1650 N N . ASP A 1 198 ? -14.186 -10.393 23.796 1.00 97.25 198 ASP A N 1
ATOM 1651 C CA . ASP A 1 198 ? -13.858 -10.786 22.428 1.00 97.25 198 ASP A CA 1
ATOM 1652 C C . ASP A 1 198 ? -12.800 -9.869 21.806 1.00 97.25 198 ASP A C 1
ATOM 1654 O O . ASP A 1 198 ? -12.618 -8.705 22.183 1.00 97.25 198 ASP A O 1
ATOM 1658 N N . LYS A 1 199 ? -12.099 -10.414 20.807 1.00 96.38 199 LYS A N 1
ATOM 1659 C CA . LYS A 1 199 ? -11.151 -9.669 19.981 1.00 96.38 199 LYS A CA 1
ATOM 1660 C C . LYS A 1 199 ? -11.843 -9.124 18.736 1.00 96.38 199 LYS A C 1
ATOM 1662 O O . LYS A 1 199 ? -12.132 -9.879 17.807 1.00 96.38 199 LYS A O 1
ATOM 1667 N N . LEU A 1 200 ? -12.021 -7.810 18.678 1.00 95.31 200 LEU A N 1
ATOM 1668 C CA . LEU A 1 200 ? -12.391 -7.113 17.454 1.00 95.31 200 LEU A CA 1
ATOM 1669 C C . LEU A 1 200 ? -11.211 -7.114 16.479 1.00 95.31 200 LEU A C 1
ATOM 1671 O O . LEU A 1 200 ? -10.095 -6.755 16.856 1.00 95.31 200 LEU A O 1
ATOM 1675 N N . LYS A 1 201 ? -11.472 -7.469 15.217 1.00 94.56 201 LYS A N 1
ATOM 1676 C CA . LYS A 1 201 ? -10.497 -7.401 14.123 1.00 94.56 201 LYS A CA 1
ATOM 1677 C C . LYS A 1 201 ? -10.929 -6.380 13.086 1.00 94.56 201 LYS A C 1
ATOM 1679 O O . LYS A 1 201 ? -12.076 -6.396 12.642 1.00 94.56 201 LYS A O 1
ATOM 1684 N N . TYR A 1 202 ? -10.006 -5.519 12.687 1.00 94.94 202 TYR A N 1
ATOM 1685 C CA . TYR A 1 202 ? -10.240 -4.486 11.684 1.00 94.94 202 TYR A CA 1
ATOM 1686 C C . TYR A 1 202 ? -8.934 -4.104 10.996 1.00 94.94 202 TYR A C 1
ATOM 1688 O O . TYR A 1 202 ? -7.856 -4.345 11.541 1.00 94.94 202 TYR A O 1
ATOM 1696 N N . SER A 1 203 ? -9.030 -3.567 9.781 1.00 95.12 203 SER A N 1
ATOM 1697 C CA . SER A 1 203 ? -7.856 -3.329 8.939 1.00 95.12 203 SER A CA 1
ATOM 1698 C C . SER A 1 203 ? -7.973 -2.013 8.193 1.00 95.12 203 SER A C 1
ATOM 1700 O O . SER A 1 203 ? -9.038 -1.677 7.673 1.00 95.12 203 SER A O 1
ATOM 1702 N N . TYR A 1 204 ? -6.854 -1.305 8.078 1.00 96.00 204 TYR A N 1
ATOM 1703 C CA . TYR A 1 204 ? -6.766 -0.056 7.333 1.00 96.00 204 TYR A CA 1
ATOM 1704 C C . TYR A 1 204 ? -5.836 -0.181 6.138 1.00 96.00 204 TYR A C 1
ATOM 1706 O O . TYR A 1 204 ? -4.763 -0.766 6.263 1.00 96.00 204 TYR A O 1
ATOM 1714 N N . LEU A 1 205 ? -6.196 0.442 5.020 1.00 95.88 205 LEU A N 1
ATOM 1715 C CA . LEU A 1 205 ? -5.240 0.856 3.996 1.00 95.88 205 LEU A CA 1
ATOM 1716 C C . LEU A 1 205 ? -4.890 2.320 4.247 1.00 95.88 205 LEU A C 1
ATOM 1718 O O . LEU A 1 205 ? -5.786 3.153 4.362 1.00 95.88 205 LEU A O 1
ATOM 1722 N N . ILE A 1 206 ? -3.599 2.628 4.359 1.00 97.12 206 ILE A N 1
ATOM 1723 C CA . ILE A 1 206 ? -3.104 3.970 4.674 1.00 97.12 206 ILE A CA 1
ATOM 1724 C C . ILE A 1 206 ? -2.038 4.371 3.660 1.00 97.12 206 ILE A C 1
ATOM 1726 O O . ILE A 1 206 ? -1.028 3.687 3.504 1.00 97.12 206 ILE A O 1
ATOM 1730 N N . ALA A 1 207 ? -2.229 5.513 3.006 1.00 97.69 207 ALA A N 1
ATOM 1731 C CA . ALA A 1 207 ? -1.350 6.001 1.957 1.00 97.69 207 ALA A CA 1
ATOM 1732 C C . ALA A 1 207 ? 0.093 6.206 2.460 1.00 97.69 207 ALA A C 1
ATOM 1734 O O . ALA A 1 207 ? 0.335 6.829 3.501 1.00 97.69 207 ALA A O 1
ATOM 1735 N N . ASN A 1 208 ? 1.076 5.733 1.700 1.00 96.50 208 ASN A N 1
ATOM 1736 C CA . ASN A 1 208 ? 2.494 6.007 1.924 1.00 96.50 208 ASN A CA 1
ATOM 1737 C C . ASN A 1 208 ? 2.912 7.252 1.128 1.00 96.50 208 ASN A C 1
ATOM 1739 O O . ASN A 1 208 ? 3.729 7.182 0.216 1.00 96.50 208 ASN A O 1
ATOM 1743 N N . ILE A 1 209 ? 2.299 8.395 1.458 1.00 96.62 209 ILE A N 1
ATOM 1744 C CA . ILE A 1 209 ? 2.474 9.661 0.734 1.00 96.62 209 ILE A CA 1
ATOM 1745 C C . ILE A 1 209 ? 3.963 10.063 0.698 1.00 96.62 209 ILE A C 1
ATOM 1747 O O . ILE A 1 209 ? 4.548 10.306 1.761 1.00 96.62 209 ILE A O 1
ATOM 1751 N N . PRO A 1 210 ? 4.582 10.176 -0.494 1.00 95.44 210 PRO A N 1
ATOM 1752 C CA . PRO A 1 210 ? 5.965 10.613 -0.620 1.00 95.44 210 PRO A CA 1
ATOM 1753 C C . PRO A 1 210 ? 6.189 12.014 -0.049 1.0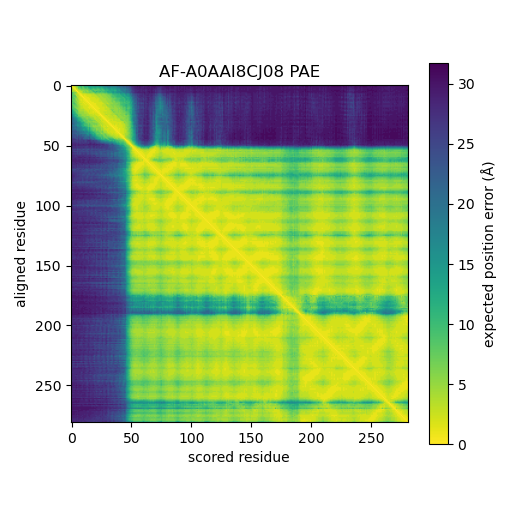0 95.44 210 PRO A C 1
ATOM 1755 O O . PRO A 1 210 ? 5.296 12.863 -0.044 1.00 95.44 210 PRO A O 1
ATOM 1758 N N . ASN A 1 211 ? 7.412 12.271 0.415 1.00 92.69 211 ASN A N 1
ATOM 1759 C CA . ASN A 1 211 ? 7.827 13.567 0.963 1.00 92.69 211 ASN A CA 1
ATOM 1760 C C . ASN A 1 211 ? 6.995 14.068 2.158 1.00 92.69 211 ASN A C 1
ATOM 1762 O O . ASN A 1 211 ? 7.032 15.256 2.477 1.00 92.69 211 ASN A O 1
ATOM 1766 N N . ALA A 1 212 ? 6.313 13.166 2.867 1.00 95.19 212 ALA A N 1
ATOM 1767 C CA . ALA A 1 212 ? 5.566 13.476 4.077 1.00 95.19 212 ALA A CA 1
ATOM 1768 C C . ALA A 1 212 ? 5.944 12.542 5.231 1.00 95.19 212 ALA A C 1
ATOM 1770 O O . ALA A 1 212 ? 6.154 11.342 5.053 1.00 95.19 212 ALA A O 1
ATOM 1771 N N . LYS A 1 213 ? 6.008 13.090 6.444 1.00 95.75 213 LYS A N 1
ATOM 1772 C CA . LYS A 1 213 ? 6.082 12.303 7.674 1.00 95.75 213 LYS A CA 1
ATOM 1773 C C . LYS A 1 213 ? 4.663 11.933 8.092 1.00 95.75 213 LYS A C 1
ATOM 1775 O O . LYS A 1 213 ? 3.849 12.820 8.338 1.00 95.75 213 LYS A O 1
ATOM 1780 N N . ARG A 1 214 ? 4.379 10.632 8.186 1.00 96.12 214 ARG A N 1
ATOM 1781 C CA . ARG A 1 214 ? 3.079 10.105 8.615 1.00 96.12 214 ARG A CA 1
ATOM 1782 C C . ARG A 1 214 ? 3.065 9.825 10.117 1.00 96.12 214 ARG A C 1
ATOM 1784 O O . ARG A 1 214 ? 3.989 9.195 10.630 1.00 96.12 214 ARG A O 1
ATOM 1791 N N . SER A 1 215 ? 1.983 10.186 10.796 1.00 96.81 215 SER A N 1
ATOM 1792 C CA . SER A 1 215 ? 1.593 9.574 12.069 1.00 96.81 215 SER A CA 1
ATOM 1793 C C . SER A 1 215 ? 0.191 8.977 11.964 1.00 96.81 215 SER A C 1
ATOM 1795 O O . SER A 1 215 ? -0.655 9.467 11.218 1.00 96.81 215 SER A O 1
ATOM 1797 N N . PHE A 1 216 ? -0.033 7.873 12.673 1.00 96.69 216 PHE A N 1
ATOM 1798 C CA . PHE A 1 216 ? -1.289 7.132 12.670 1.00 96.69 216 PHE A CA 1
ATOM 1799 C C . PHE A 1 216 ? -1.671 6.793 14.108 1.00 96.69 216 PHE A C 1
ATOM 1801 O O . PHE A 1 216 ? -0.831 6.328 14.880 1.00 96.69 216 PHE A O 1
ATOM 1808 N N . LYS A 1 217 ? -2.924 7.056 14.473 1.00 96.69 217 LYS A N 1
ATOM 1809 C CA . LYS A 1 217 ? -3.450 6.849 15.822 1.00 96.69 217 LYS A CA 1
ATOM 1810 C C . LYS A 1 217 ? -4.827 6.203 15.751 1.00 96.69 217 LYS A C 1
ATOM 1812 O O . LYS A 1 217 ? -5.635 6.568 14.903 1.00 96.69 217 LYS A O 1
ATOM 1817 N N . ILE A 1 218 ? -5.094 5.283 16.674 1.00 97.81 218 ILE A N 1
ATOM 1818 C CA . ILE A 1 218 ? -6.404 4.657 16.863 1.00 97.81 218 ILE A CA 1
ATOM 1819 C C . ILE A 1 218 ? -6.831 4.846 18.316 1.00 97.81 218 ILE A C 1
ATOM 1821 O O . ILE A 1 218 ? -6.026 4.680 19.237 1.00 97.81 218 ILE A O 1
ATOM 1825 N N . GLU A 1 219 ? -8.099 5.180 18.513 1.00 97.62 219 GLU A N 1
ATOM 1826 C CA . GLU A 1 219 ? -8.716 5.374 19.813 1.00 97.62 219 GLU A CA 1
ATOM 1827 C C . GLU A 1 219 ? -10.076 4.687 19.869 1.00 97.62 219 GLU A C 1
ATOM 1829 O O . GLU A 1 219 ? -10.869 4.799 18.939 1.00 97.62 219 GLU A O 1
ATOM 1834 N N . ASN A 1 220 ? -10.375 4.026 20.983 1.00 97.25 220 ASN A N 1
ATOM 1835 C CA . ASN A 1 220 ? -11.750 3.690 21.323 1.00 97.25 220 ASN A CA 1
ATOM 1836 C C . ASN A 1 220 ? -12.280 4.806 22.221 1.00 97.25 220 ASN A C 1
ATOM 1838 O O . ASN A 1 220 ? -11.888 4.909 23.381 1.00 97.25 220 ASN A O 1
ATOM 1842 N N . ILE A 1 221 ? -13.131 5.670 21.670 1.00 97.44 221 ILE A N 1
ATOM 1843 C CA . ILE A 1 221 ? -13.621 6.865 22.377 1.00 97.44 221 ILE A CA 1
ATOM 1844 C C . ILE A 1 221 ? -14.790 6.551 23.318 1.00 97.44 221 ILE A C 1
ATOM 1846 O O . ILE A 1 221 ? -15.300 7.434 23.999 1.00 97.44 221 ILE A O 1
ATOM 1850 N N . SER A 1 222 ? -15.241 5.296 23.341 1.00 97.12 222 SER A N 1
ATOM 1851 C CA . SER A 1 222 ? -16.316 4.826 24.214 1.00 97.12 222 SER A CA 1
ATOM 1852 C C . SER A 1 222 ? -15.829 4.322 25.571 1.00 97.12 222 SER A C 1
ATOM 1854 O O . SER A 1 222 ? -16.670 4.030 26.427 1.00 97.12 222 SER A O 1
ATOM 1856 N N . VAL A 1 223 ? -14.510 4.220 25.761 1.00 96.31 223 VAL A N 1
ATOM 1857 C CA . VAL A 1 223 ? -13.828 3.775 26.983 1.00 96.31 223 VAL A CA 1
ATOM 1858 C C . VAL A 1 223 ? -12.589 4.636 27.245 1.00 96.31 223 VAL A C 1
ATOM 1860 O O . VAL A 1 223 ? -12.177 5.439 26.412 1.00 96.31 223 VAL A O 1
ATOM 1863 N N . ASP A 1 224 ? -11.958 4.448 28.403 1.00 96.56 224 ASP A N 1
ATOM 1864 C CA . ASP A 1 224 ? -10.627 4.992 28.671 1.00 96.56 224 ASP A CA 1
ATOM 1865 C C . ASP A 1 224 ? -9.594 4.331 27.740 1.00 96.56 224 ASP A C 1
ATOM 1867 O O . ASP A 1 224 ? -9.131 3.214 27.990 1.00 96.56 224 ASP A O 1
ATOM 1871 N N . ASN A 1 225 ? -9.244 5.017 26.646 1.00 96.25 225 ASN A N 1
ATOM 1872 C CA . ASN A 1 225 ? -8.367 4.475 25.607 1.00 96.25 225 ASN A CA 1
ATOM 1873 C C . ASN A 1 225 ? -6.969 4.097 26.129 1.00 96.25 225 ASN A C 1
ATOM 1875 O O . ASN A 1 225 ? -6.319 3.239 25.536 1.00 96.25 225 ASN A O 1
ATOM 1879 N N . SER A 1 226 ? -6.514 4.676 27.247 1.00 95.88 226 SER A N 1
ATOM 1880 C CA . SER A 1 226 ? -5.225 4.314 27.857 1.00 95.88 226 SER A CA 1
ATOM 1881 C C . SER A 1 226 ? -5.196 2.873 28.386 1.00 95.88 226 SER A C 1
ATOM 1883 O O . SER A 1 226 ? -4.131 2.268 28.487 1.00 95.88 226 SER A O 1
ATOM 1885 N N . LYS A 1 227 ? -6.372 2.301 28.679 1.00 96.06 227 LYS A N 1
ATOM 1886 C CA . LYS A 1 227 ? -6.547 0.930 29.182 1.00 96.06 227 LYS A CA 1
ATOM 1887 C C . LYS A 1 227 ? -6.865 -0.079 28.082 1.00 96.06 227 LYS A C 1
ATOM 1889 O O . LYS A 1 227 ? -6.972 -1.275 28.362 1.00 96.06 227 LYS A O 1
ATOM 1894 N N . VAL A 1 228 ? -7.041 0.376 26.842 1.00 97.38 228 VAL A N 1
ATOM 1895 C CA . VAL A 1 228 ? -7.389 -0.500 25.723 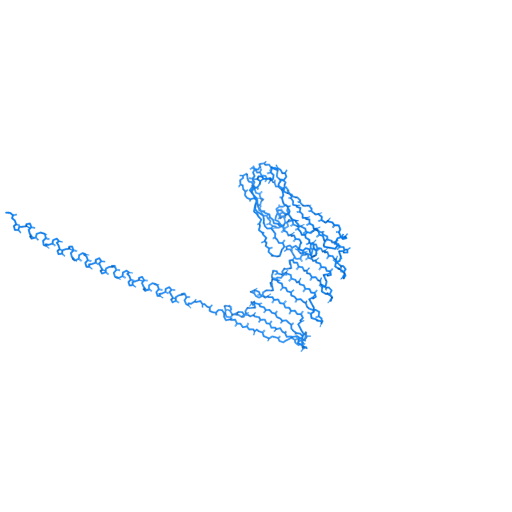1.00 97.38 228 VAL A CA 1
ATOM 1896 C C . VAL A 1 228 ? -6.193 -1.367 25.352 1.00 97.38 228 VAL A C 1
ATOM 1898 O O . VAL A 1 228 ? -5.108 -0.880 25.040 1.00 97.38 228 VAL A O 1
ATOM 1901 N N . LYS A 1 229 ? -6.411 -2.683 25.346 1.00 97.94 229 LYS A N 1
ATOM 1902 C CA . LYS A 1 229 ? -5.423 -3.658 24.885 1.00 97.94 229 LYS A CA 1
ATOM 1903 C C . LYS A 1 229 ? -5.583 -3.840 23.379 1.00 97.94 229 LYS A C 1
ATOM 1905 O O . LYS A 1 229 ? -6.563 -4.438 22.934 1.00 97.94 229 LYS A O 1
ATOM 1910 N N . ARG A 1 230 ? -4.617 -3.327 22.615 1.00 97.44 230 ARG A N 1
ATOM 1911 C CA . ARG A 1 230 ? -4.618 -3.349 21.148 1.00 97.44 230 ARG A CA 1
ATOM 1912 C C . ARG A 1 230 ? -3.253 -3.744 20.597 1.00 97.44 230 ARG A C 1
ATOM 1914 O O . ARG A 1 230 ? -2.228 -3.285 21.094 1.00 97.44 230 ARG A O 1
ATOM 1921 N N . THR A 1 231 ? -3.248 -4.545 19.539 1.00 97.94 231 THR A N 1
ATOM 1922 C CA . THR A 1 231 ? -2.046 -4.879 18.766 1.00 97.94 231 THR A CA 1
ATOM 1923 C C . THR A 1 231 ? -2.219 -4.445 17.321 1.00 97.94 231 THR A C 1
ATOM 1925 O O . THR A 1 231 ? -3.278 -4.674 16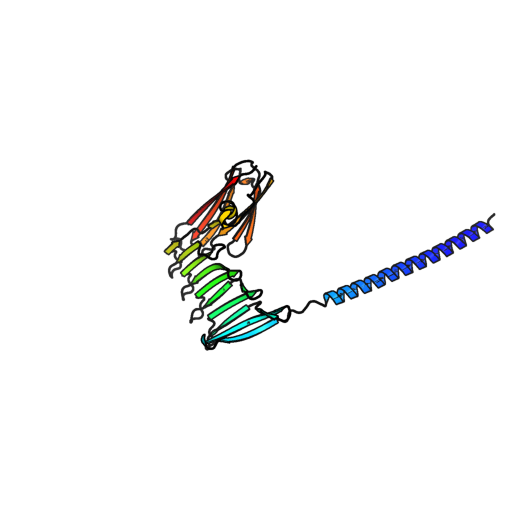.741 1.00 97.94 231 THR A O 1
ATOM 1928 N N . LEU A 1 232 ? -1.178 -3.843 16.746 1.00 97.56 232 LEU A N 1
ATOM 1929 C CA . LEU A 1 232 ? -1.134 -3.432 15.346 1.00 97.56 232 LEU A CA 1
ATOM 1930 C C . LEU A 1 232 ? -0.059 -4.240 14.620 1.00 97.56 232 LEU A C 1
ATOM 1932 O O . LEU A 1 232 ? 1.052 -4.396 15.129 1.00 97.56 232 LEU A O 1
ATOM 1936 N N . LYS A 1 233 ? -0.375 -4.708 13.415 1.00 97.88 233 LYS A N 1
ATOM 1937 C CA . LYS A 1 233 ? 0.564 -5.376 12.516 1.00 97.88 233 LYS A CA 1
ATOM 1938 C C . LYS A 1 233 ? 0.560 -4.665 11.169 1.00 97.88 233 LYS A C 1
ATOM 1940 O O . LYS A 1 233 ? -0.462 -4.626 10.490 1.00 97.88 233 LYS A O 1
ATOM 1945 N N . HIS A 1 234 ? 1.710 -4.125 10.782 1.00 95.88 234 HIS A N 1
ATOM 1946 C CA . HIS A 1 234 ? 1.901 -3.561 9.449 1.00 95.88 234 HIS A CA 1
ATOM 1947 C C . HIS A 1 234 ? 2.157 -4.686 8.442 1.00 95.88 234 HIS A C 1
ATOM 1949 O O . HIS A 1 234 ? 2.961 -5.589 8.684 1.00 95.88 234 HIS A O 1
ATOM 1955 N N . ILE A 1 235 ? 1.423 -4.638 7.338 1.00 94.50 235 ILE A N 1
ATOM 1956 C CA . ILE A 1 235 ? 1.539 -5.517 6.185 1.00 94.50 235 ILE A CA 1
ATOM 1957 C C . ILE A 1 235 ? 1.886 -4.627 4.995 1.00 94.50 235 ILE A C 1
ATOM 1959 O O . ILE A 1 235 ? 1.115 -3.746 4.602 1.00 94.50 235 ILE A O 1
ATOM 1963 N N . GLU A 1 236 ? 3.072 -4.853 4.440 1.00 92.50 236 GLU A N 1
ATOM 1964 C CA . GLU A 1 236 ? 3.567 -4.080 3.308 1.00 92.50 236 GLU A CA 1
ATOM 1965 C C . GLU A 1 236 ? 2.601 -4.146 2.106 1.00 92.50 236 GLU A C 1
ATOM 1967 O O . GLU A 1 236 ? 2.028 -5.205 1.828 1.00 92.50 236 GLU A O 1
ATOM 1972 N N . PRO A 1 237 ? 2.444 -3.045 1.351 1.00 93.12 237 PRO A N 1
ATOM 1973 C CA . PRO A 1 237 ? 3.032 -1.728 1.622 1.00 93.12 237 PRO A CA 1
ATOM 1974 C C . PRO A 1 237 ? 2.234 -0.866 2.607 1.00 93.12 237 PRO A C 1
ATOM 1976 O O . PRO A 1 237 ? 2.790 -0.085 3.379 1.00 93.12 237 PRO A O 1
ATOM 1979 N N . CYS A 1 238 ? 0.910 -0.958 2.570 1.00 95.25 238 CYS A N 1
ATOM 1980 C CA . CYS A 1 238 ? 0.038 0.102 3.076 1.00 95.25 238 CYS A CA 1
ATOM 1981 C C . CYS A 1 238 ? -1.006 -0.386 4.083 1.00 95.25 238 CYS A C 1
ATOM 1983 O O . CYS A 1 238 ? -1.829 0.413 4.525 1.00 95.25 238 CYS A O 1
ATOM 1985 N N . GLN A 1 239 ? -1.008 -1.673 4.437 1.00 95.69 239 GLN A N 1
ATOM 1986 C CA . GLN A 1 239 ? -2.064 -2.263 5.250 1.00 95.69 239 GLN A CA 1
ATOM 1987 C C . GLN A 1 239 ? -1.677 -2.340 6.730 1.00 95.69 239 GLN A C 1
ATOM 1989 O O . GLN A 1 239 ? -0.556 -2.695 7.084 1.00 95.69 239 GLN A O 1
ATOM 1994 N N . TRP A 1 240 ? -2.623 -2.028 7.609 1.00 97.25 240 TRP A N 1
ATOM 1995 C CA . TRP A 1 240 ? -2.486 -2.150 9.057 1.00 97.25 240 TRP A CA 1
ATOM 1996 C C . TRP A 1 240 ? -3.616 -3.005 9.601 1.00 97.25 240 TRP A C 1
ATOM 1998 O O . TRP A 1 240 ? -4.762 -2.565 9.613 1.00 97.25 240 TRP A O 1
ATOM 2008 N N . ASP A 1 241 ? -3.281 -4.202 10.068 1.00 97.00 241 ASP A N 1
ATOM 2009 C CA . ASP A 1 241 ? -4.217 -5.086 10.752 1.00 97.00 241 ASP A CA 1
ATOM 2010 C C . ASP A 1 241 ? -4.209 -4.792 12.247 1.00 97.00 241 ASP A C 1
ATOM 2012 O O . ASP A 1 241 ? -3.152 -4.590 12.857 1.00 97.00 241 ASP A O 1
ATOM 2016 N N . VAL A 1 242 ? -5.395 -4.786 12.842 1.00 97.88 242 VAL A N 1
ATOM 2017 C CA . VAL A 1 242 ? -5.602 -4.411 14.234 1.00 97.88 242 VAL A CA 1
ATOM 2018 C C . VAL A 1 242 ? -6.427 -5.476 14.938 1.00 97.88 242 VAL A C 1
ATOM 2020 O O . VAL A 1 242 ? -7.467 -5.904 14.437 1.00 97.88 242 VAL A O 1
ATOM 2023 N N . GLU A 1 243 ? -5.965 -5.885 16.119 1.00 97.69 243 GLU A N 1
ATOM 2024 C CA . GLU A 1 243 ? -6.769 -6.645 17.078 1.00 97.69 243 GLU A CA 1
ATOM 2025 C C . GLU A 1 243 ? -6.956 -5.808 18.347 1.00 97.69 243 GLU A C 1
ATOM 2027 O O . GLU A 1 243 ? -5.976 -5.318 18.915 1.00 97.69 243 GLU A O 1
ATOM 2032 N N . GLU A 1 244 ? -8.197 -5.659 18.806 1.00 97.75 244 GLU A N 1
ATOM 2033 C CA . GLU A 1 244 ? -8.558 -4.932 20.027 1.00 97.75 244 GLU A CA 1
ATOM 2034 C C . GLU A 1 244 ? -9.438 -5.800 20.930 1.00 97.75 244 GLU A C 1
ATOM 2036 O O . GLU A 1 244 ? -10.390 -6.414 20.457 1.00 97.75 244 GLU A O 1
ATOM 2041 N N . ILE A 1 245 ? -9.134 -5.853 22.231 1.00 97.88 245 ILE A N 1
ATOM 2042 C CA . ILE A 1 245 ? -9.978 -6.552 23.213 1.00 97.88 245 ILE A CA 1
ATOM 2043 C C . ILE A 1 245 ? -11.112 -5.630 23.660 1.00 97.88 245 ILE A C 1
ATOM 2045 O O . ILE A 1 245 ? -10.862 -4.555 24.209 1.00 97.88 245 ILE A O 1
ATOM 2049 N N . LEU A 1 246 ? -12.350 -6.087 23.484 1.00 97.50 246 LEU A N 1
ATOM 2050 C CA . LEU A 1 246 ? -13.554 -5.345 23.840 1.00 97.50 246 LEU A CA 1
ATOM 2051 C C . LEU A 1 246 ? -13.839 -5.447 25.337 1.00 97.50 246 LEU A C 1
ATOM 2053 O O . LEU A 1 246 ? -13.930 -6.539 25.893 1.00 97.50 246 LEU A O 1
ATOM 2057 N N . THR A 1 247 ? -14.000 -4.306 26.000 1.00 96.69 247 THR A N 1
ATOM 2058 C CA . THR A 1 247 ? -14.175 -4.241 27.463 1.00 96.69 247 THR A CA 1
ATOM 2059 C C . THR A 1 247 ? -15.515 -3.661 27.897 1.00 96.69 247 THR A C 1
ATOM 2061 O O . THR A 1 247 ? -15.900 -3.819 29.053 1.00 96.69 247 THR A O 1
ATOM 2064 N N . LYS A 1 248 ? -16.239 -3.008 26.987 1.00 96.25 248 LYS A N 1
ATOM 2065 C CA . LYS A 1 248 ? -17.509 -2.338 27.263 1.00 96.25 248 LYS A CA 1
ATOM 2066 C C . LYS A 1 248 ? -18.634 -2.992 26.469 1.00 96.25 248 LYS A C 1
ATOM 2068 O O . LYS A 1 248 ? -18.526 -3.124 25.254 1.00 96.25 248 LYS A O 1
ATOM 2073 N N . LYS A 1 249 ? -19.718 -3.337 27.165 1.00 97.31 249 LYS A N 1
ATOM 2074 C CA . LYS A 1 249 ? -20.998 -3.740 26.571 1.00 97.31 249 LYS A CA 1
ATOM 2075 C C . LYS A 1 249 ? -21.731 -2.526 25.982 1.00 97.31 249 LYS A C 1
ATOM 2077 O O . LYS A 1 249 ? -21.632 -1.421 26.517 1.00 97.31 249 LYS A O 1
ATOM 2082 N N . GLY A 1 250 ? -22.490 -2.749 24.920 1.00 96.31 250 GLY A N 1
ATOM 2083 C CA . GLY A 1 250 ? -23.206 -1.744 24.147 1.00 96.31 250 GLY A CA 1
ATOM 2084 C C . GLY A 1 250 ? -22.365 -1.166 23.009 1.00 96.31 250 GLY A C 1
ATOM 2085 O O . GLY A 1 250 ? -21.323 -1.707 22.624 1.00 96.31 250 GLY A O 1
ATOM 2086 N N . LYS A 1 251 ? -22.798 -0.007 22.517 1.00 95.75 251 LYS A N 1
ATOM 2087 C CA . LYS A 1 251 ? -22.126 0.731 21.451 1.00 95.75 251 LYS A CA 1
ATOM 2088 C C . LYS A 1 251 ? -20.701 1.158 21.832 1.00 95.75 251 LYS A C 1
ATOM 2090 O O . LYS A 1 251 ? -20.479 1.851 22.836 1.00 95.75 251 LYS A O 1
ATOM 2095 N N . ASN A 1 252 ? -19.748 0.785 20.982 1.00 96.69 252 ASN A N 1
ATOM 2096 C CA . ASN A 1 252 ? -18.353 1.209 21.026 1.00 96.69 252 ASN A CA 1
ATOM 2097 C C . ASN A 1 252 ? -17.986 1.918 19.715 1.00 96.69 252 ASN A C 1
ATOM 2099 O O . ASN A 1 252 ? -18.189 1.371 18.636 1.00 96.69 252 ASN A O 1
ATOM 2103 N N . THR A 1 253 ? -17.412 3.115 19.808 1.00 96.25 253 THR A N 1
ATOM 2104 C CA . THR A 1 253 ? -16.943 3.889 18.651 1.00 96.25 253 THR A CA 1
ATOM 2105 C C . THR A 1 253 ? -15.422 3.841 18.573 1.00 96.25 253 THR A C 1
ATOM 2107 O O . THR A 1 253 ? -14.726 4.333 19.469 1.00 96.25 253 THR A O 1
ATOM 2110 N N . ILE A 1 254 ? -14.906 3.289 17.477 1.00 97.19 254 ILE A N 1
ATOM 2111 C CA . ILE A 1 254 ? -13.479 3.281 17.160 1.00 97.19 254 ILE A CA 1
ATOM 2112 C C . ILE A 1 254 ? -13.197 4.441 16.214 1.00 97.19 254 ILE A C 1
ATOM 2114 O O . ILE A 1 254 ? -13.817 4.562 15.161 1.00 97.19 254 ILE A O 1
ATOM 2118 N N . ARG A 1 255 ? -12.250 5.300 16.586 1.00 97.06 255 ARG A N 1
ATOM 2119 C CA . ARG A 1 255 ? -11.768 6.430 15.793 1.00 97.06 255 ARG A CA 1
ATOM 2120 C C . ARG A 1 255 ? -10.324 6.188 15.388 1.00 97.06 255 ARG A C 1
ATOM 2122 O O . ARG A 1 255 ? -9.492 5.788 16.192 1.00 97.06 255 ARG A O 1
ATOM 2129 N N . SER A 1 256 ? -10.016 6.497 14.145 1.00 97.00 256 SER A N 1
ATOM 2130 C CA . SER A 1 256 ? -8.683 6.446 13.569 1.00 97.00 256 SER A CA 1
ATOM 2131 C C . SER A 1 256 ? -8.341 7.798 12.965 1.00 97.00 256 SER A C 1
ATOM 2133 O O . SER A 1 256 ? -9.204 8.448 12.382 1.00 97.00 256 SER A O 1
ATOM 2135 N N . MET A 1 257 ? -7.100 8.236 13.144 1.00 97.12 257 MET A N 1
ATOM 2136 C CA . MET A 1 257 ? -6.599 9.512 12.646 1.00 97.12 257 MET A CA 1
ATOM 2137 C C . MET A 1 257 ? -5.255 9.291 11.973 1.00 97.12 257 MET A C 1
ATOM 2139 O O . MET A 1 257 ? -4.361 8.670 12.557 1.00 97.12 257 MET A O 1
ATOM 2143 N N . VAL A 1 258 ? -5.094 9.832 10.771 1.00 97.62 258 VAL A N 1
ATOM 2144 C CA . VAL A 1 258 ? -3.807 9.897 10.083 1.00 97.62 258 VAL A CA 1
ATOM 2145 C C . VAL A 1 258 ? -3.424 11.354 9.876 1.00 97.62 258 VAL A C 1
ATOM 2147 O O . VAL A 1 258 ? -4.257 12.174 9.503 1.00 97.62 258 VAL A O 1
ATOM 2150 N N . LYS A 1 259 ? -2.162 11.683 10.144 1.00 97.12 259 LYS A N 1
ATOM 2151 C CA . LYS A 1 259 ? -1.591 13.017 9.954 1.00 97.12 259 LYS A CA 1
ATOM 2152 C C . LYS A 1 259 ? -0.377 12.922 9.042 1.00 97.12 259 LYS A C 1
ATOM 2154 O O . LYS A 1 259 ? 0.465 12.044 9.234 1.00 97.12 259 LYS A O 1
ATOM 2159 N N . TYR A 1 260 ? -0.265 13.857 8.108 1.00 97.06 260 TYR A N 1
ATOM 2160 C CA . TYR A 1 260 ? 0.879 14.029 7.223 1.00 97.06 260 TYR A CA 1
ATOM 2161 C C . TYR A 1 260 ? 1.470 15.428 7.387 1.00 97.06 260 TYR A C 1
ATOM 2163 O O . TYR A 1 260 ? 0.780 16.437 7.246 1.00 97.06 260 TYR A O 1
ATOM 2171 N N . GLU A 1 261 ? 2.766 15.474 7.680 1.00 95.88 261 GLU A N 1
ATOM 2172 C CA . GLU A 1 261 ? 3.573 16.694 7.727 1.00 95.88 261 GLU A CA 1
ATOM 2173 C C . GLU A 1 261 ? 4.528 16.691 6.527 1.00 95.88 261 GLU A C 1
ATOM 2175 O O . GLU A 1 261 ? 5.432 15.854 6.451 1.00 95.88 261 GLU A O 1
ATOM 2180 N N . PHE A 1 262 ? 4.308 17.588 5.566 1.00 93.69 262 PHE A N 1
ATOM 2181 C CA . PHE A 1 262 ? 5.075 17.635 4.321 1.00 93.69 262 PHE A CA 1
ATOM 2182 C C . PHE A 1 262 ? 6.427 18.327 4.503 1.00 93.69 262 PHE A C 1
ATOM 2184 O O . PHE A 1 262 ? 6.560 19.316 5.225 1.00 93.69 262 PHE A O 1
ATOM 2191 N N . LYS A 1 263 ? 7.451 17.807 3.819 1.00 89.88 263 LYS A N 1
ATOM 2192 C CA . LYS A 1 263 ? 8.821 18.339 3.882 1.00 89.88 263 LYS A CA 1
ATOM 2193 C C . LYS A 1 263 ? 8.979 19.703 3.206 1.00 89.88 263 LYS A C 1
ATOM 2195 O O . LYS A 1 263 ? 9.918 20.416 3.545 1.00 89.88 263 LYS A O 1
ATOM 2200 N N . ASP A 1 264 ? 8.089 20.059 2.280 1.00 84.56 264 ASP A N 1
ATOM 2201 C CA . ASP A 1 264 ? 8.137 21.333 1.551 1.00 84.56 264 ASP A CA 1
ATOM 2202 C C . ASP A 1 264 ? 7.868 22.561 2.443 1.00 84.56 264 ASP A C 1
ATOM 2204 O O . ASP A 1 264 ? 8.179 23.678 2.040 1.00 84.56 264 ASP A O 1
ATOM 2208 N N . LYS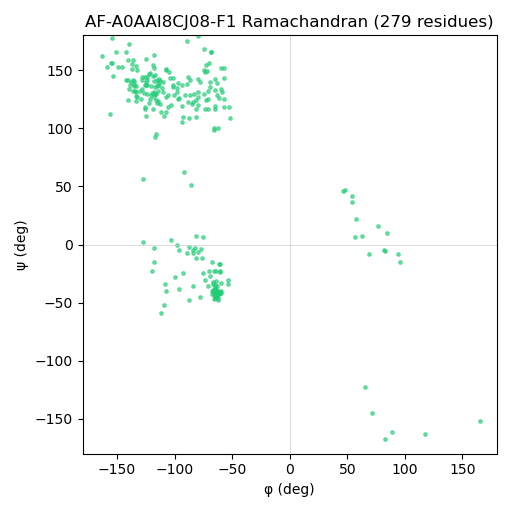 A 1 265 ? 7.335 22.362 3.661 1.00 79.94 265 LYS A N 1
ATOM 2209 C CA . LYS A 1 265 ? 6.951 23.401 4.639 1.00 79.94 265 LYS A CA 1
ATOM 2210 C C . LYS A 1 265 ? 5.941 24.438 4.124 1.00 79.94 265 LYS A C 1
ATOM 2212 O O . LYS A 1 265 ? 5.646 25.388 4.844 1.00 79.94 265 LYS A O 1
ATOM 2217 N N . VAL A 1 266 ? 5.406 24.258 2.919 1.00 85.19 266 VAL A N 1
ATOM 2218 C CA . VAL A 1 266 ? 4.394 25.133 2.308 1.00 85.19 266 VAL A CA 1
ATOM 2219 C C . VAL A 1 266 ? 3.043 24.427 2.281 1.00 85.19 266 VAL A C 1
ATOM 2221 O O . VAL A 1 266 ? 2.011 25.067 2.472 1.00 85.19 266 VAL A O 1
ATOM 2224 N N . THR A 1 267 ? 3.034 23.105 2.099 1.00 85.06 267 THR A N 1
ATOM 2225 C CA . THR A 1 267 ? 1.816 22.303 2.154 1.00 85.06 267 THR A CA 1
ATOM 2226 C C . THR A 1 267 ? 1.343 22.198 3.607 1.00 85.06 267 THR A C 1
ATOM 2228 O O . THR A 1 267 ? 2.106 21.740 4.467 1.00 85.06 267 THR A O 1
ATOM 2231 N N . PRO A 1 268 ? 0.091 22.594 3.909 1.00 87.50 268 PRO A N 1
ATOM 2232 C CA . PRO A 1 268 ? -0.458 22.479 5.250 1.00 87.50 268 PRO A CA 1
ATOM 2233 C C . PRO A 1 268 ? -0.414 21.046 5.771 1.00 87.50 268 PRO A C 1
ATOM 2235 O O . PRO A 1 268 ? -0.507 20.075 5.016 1.00 87.50 268 PRO A O 1
ATOM 2238 N N . VAL A 1 269 ? -0.331 20.924 7.093 1.00 89.00 269 VAL A N 1
ATOM 2239 C CA . VAL A 1 269 ? -0.504 19.638 7.763 1.00 89.00 269 VAL A CA 1
ATOM 2240 C C . VAL A 1 269 ? -1.864 19.066 7.385 1.00 89.00 269 VAL A C 1
ATOM 2242 O O . VAL A 1 269 ? -2.900 19.700 7.578 1.00 89.00 269 VAL A O 1
ATOM 2245 N N . PHE A 1 270 ? -1.846 17.847 6.871 1.00 86.69 270 PHE A N 1
ATOM 2246 C CA . PHE A 1 270 ? -3.027 17.153 6.391 1.00 86.69 270 PHE A CA 1
ATOM 2247 C C . PHE A 1 270 ? -3.448 16.111 7.423 1.00 86.69 270 PHE A C 1
ATOM 2249 O O . PHE A 1 270 ? -2.651 15.239 7.768 1.00 86.69 270 PHE A O 1
ATOM 2256 N N . ILE A 1 271 ? -4.667 16.222 7.953 1.00 92.31 271 ILE A N 1
ATOM 2257 C CA . ILE A 1 271 ? -5.219 15.295 8.948 1.00 92.31 271 ILE A CA 1
ATOM 2258 C C . ILE A 1 271 ? -6.528 14.741 8.410 1.00 92.31 271 ILE A C 1
ATOM 2260 O O . ILE A 1 271 ? -7.406 15.511 8.031 1.00 92.31 271 ILE A O 1
ATOM 2264 N N . ASP A 1 272 ? -6.663 13.421 8.439 1.00 94.38 272 ASP A N 1
ATOM 2265 C CA . ASP A 1 272 ? -7.909 12.737 8.119 1.00 94.38 272 ASP A CA 1
ATOM 2266 C C . ASP A 1 272 ? -8.341 11.846 9.283 1.00 94.38 272 ASP A C 1
ATOM 2268 O O . ASP A 1 272 ? -7.504 11.281 9.995 1.00 94.38 272 ASP A O 1
ATOM 2272 N N . THR A 1 273 ? -9.650 11.760 9.502 1.00 94.75 273 THR A N 1
ATOM 2273 C CA . THR A 1 273 ? -10.261 11.040 10.618 1.00 94.75 273 THR A CA 1
ATOM 2274 C C . THR A 1 273 ? -11.393 10.166 10.110 1.00 94.75 273 THR A C 1
ATOM 2276 O O . THR A 1 273 ? -12.336 10.651 9.495 1.00 94.75 273 THR A O 1
ATOM 2279 N N . LEU A 1 274 ? -11.343 8.884 10.456 1.00 93.81 274 LEU A N 1
ATOM 2280 C CA . LEU A 1 274 ? -12.405 7.925 10.182 1.00 93.81 274 LEU A CA 1
ATOM 2281 C C . LEU A 1 274 ? -12.856 7.276 11.484 1.00 93.81 274 LEU A C 1
ATOM 2283 O O . LEU A 1 274 ? -12.032 6.960 12.344 1.00 93.81 274 LEU A O 1
ATOM 2287 N N . SER A 1 275 ? -14.155 7.038 11.622 1.00 94.12 275 SER A N 1
ATOM 2288 C CA . SER A 1 275 ? -14.704 6.282 12.742 1.00 94.12 275 SER A CA 1
ATOM 2289 C C . SER A 1 275 ? -15.776 5.305 12.300 1.00 94.12 275 SER A C 1
ATOM 2291 O O . SER A 1 275 ? -16.499 5.570 11.343 1.00 94.12 275 SER A O 1
ATOM 2293 N N . PHE A 1 276 ? -15.901 4.211 13.038 1.00 92.56 276 PHE A N 1
ATOM 2294 C CA . PHE A 1 276 ? -16.996 3.263 12.898 1.00 92.56 276 PHE A CA 1
ATOM 2295 C C . PHE A 1 276 ? -17.493 2.838 14.277 1.00 92.56 276 PHE A C 1
ATOM 2297 O O . PHE A 1 276 ? -16.764 2.892 15.273 1.00 92.56 276 PHE A O 1
ATOM 2304 N N . ASP A 1 277 ? -18.747 2.411 14.305 1.00 92.50 277 ASP A N 1
ATOM 2305 C CA . ASP A 1 277 ? -19.403 1.904 15.496 1.00 92.50 277 ASP A CA 1
ATOM 2306 C C . ASP A 1 277 ? -19.503 0.382 15.424 1.00 92.50 277 ASP A C 1
ATOM 2308 O O . ASP A 1 277 ? -19.741 -0.184 14.358 1.00 92.50 277 ASP A O 1
ATOM 2312 N N . ILE A 1 278 ? -19.348 -0.268 16.571 1.00 92.69 278 ILE A N 1
ATOM 2313 C CA . ILE A 1 278 ? -19.620 -1.692 16.769 1.00 92.69 278 ILE A CA 1
ATOM 2314 C C . ILE A 1 278 ? -20.531 -1.873 17.982 1.00 92.69 278 ILE A C 1
ATOM 2316 O O . ILE A 1 278 ? -20.413 -1.153 18.978 1.00 92.69 278 ILE A O 1
ATOM 2320 N N . GLU A 1 279 ? -21.424 -2.852 17.901 1.00 93.62 279 GLU A N 1
ATOM 2321 C CA . GLU A 1 279 ? -22.289 -3.248 19.010 1.00 93.62 279 GLU A CA 1
ATOM 2322 C C . GLU A 1 279 ? -21.687 -4.461 19.729 1.00 93.62 279 GLU A C 1
ATOM 2324 O O . GLU A 1 279 ? -21.228 -5.409 19.090 1.00 93.62 279 GLU A O 1
ATOM 2329 N N . VAL A 1 280 ? -21.665 -4.418 21.063 1.00 95.81 280 VAL A N 1
ATOM 2330 C CA . VAL A 1 280 ? -21.131 -5.490 21.917 1.00 95.81 280 VAL A CA 1
ATOM 2331 C C . VAL A 1 280 ? -22.226 -5.959 22.868 1.00 95.81 280 VAL A C 1
ATOM 2333 O O . VAL A 1 280 ? -22.746 -5.169 23.651 1.00 95.81 280 VAL A O 1
ATOM 2336 N N . HIS A 1 281 ? -22.566 -7.241 22.828 1.00 93.50 281 HIS A N 1
ATOM 2337 C CA . HIS A 1 281 ? -23.693 -7.833 23.549 1.00 93.50 281 HIS A CA 1
ATOM 2338 C C . HIS A 1 281 ? -23.320 -8.411 24.921 1.00 93.50 281 HIS A C 1
ATOM 2340 O O . HIS A 1 281 ? -22.176 -8.884 25.116 1.00 93.50 281 HIS A O 1
#

Nearest PDB structures (foldseek):
  4wac-assembly1_A  TM=6.080E-01  e=1.021E-03  Staphylococcus aureus
  8p1x-assembly1_AAA  TM=7.072E-01  e=3.976E-03  Staphylococcus epidermidis
  4x7r-assembly2_B  TM=5.124E-01  e=1.326E-03  Staphylococcus aureus subsp. aureus 21178
  6lnw-assembly1_A  TM=4.057E-01  e=2.123E-03  Streptococcus pneumoniae TIGR4
  2yez-assembly1_B  TM=4.130E-01  e=1.250E+00  Gallus gallus

Radius of gyration: 32.88 Å; Cα contacts (8 Å, |Δi|>4): 554; chains: 1; bounding box: 49×102×89 Å

Foldseek 3Di:
DPVVVVVVVVVVVVVVVVVVVVVVVVVVVVVVVVVVVVVVVVVVVVPPPPFDKDWDWDQDVVQQKIKIFIWTQDPNDTFGFFKMWIAHVVRQTAKIAGDHRNFGAAWIFGADPVGATQKIFHDDGPATAKMWGADPLNATQKIFGADPVNHTQKMWGADNVNHTDDMDHDQKDKDDVVCLVVCVVNVNPDHDAAAQFDKDKIKMFGHPDPQWDKDKDKAFPVDDRVPKDKDWDDDPDGMIIMITGHHDAAKIKMKMKMWIDGNVNPDDIDMDMDMDIDHHD

Solvent-accessible surface area (backbone atoms only — not comparable to full-atom values): 15342 Å² total; per-residue (Å²): 136,61,72,68,60,56,53,52,53,53,52,52,51,53,51,52,53,52,52,51,53,50,53,51,53,53,52,50,53,53,50,53,51,50,51,52,50,50,52,52,53,49,57,57,63,66,64,60,80,76,61,54,68,51,75,48,77,47,80,40,77,92,78,44,29,38,38,41,31,25,26,29,49,55,95,92,36,86,34,38,35,40,51,34,41,33,23,37,79,87,66,50,58,44,35,36,34,32,30,50,84,63,29,46,34,47,60,33,41,30,35,36,97,88,62,41,58,33,31,40,38,32,26,64,44,93,36,49,47,36,37,41,34,30,38,90,85,62,33,48,35,34,42,35,29,35,40,102,85,49,46,82,45,21,38,40,34,32,40,88,88,58,41,79,73,52,70,46,75,53,61,60,43,72,68,40,62,55,42,73,77,37,28,80,86,64,70,55,87,72,82,90,84,41,40,62,70,37,73,50,70,41,34,32,44,41,58,83,58,79,72,39,52,76,50,78,50,77,40,42,77,67,53,71,48,92,73,56,55,68,51,79,44,82,41,87,93,40,35,38,40,36,43,35,52,37,81,60,68,39,77,36,41,41,38,35,39,41,37,34,45,40,73,73,74,72,56,70,75,44,73,51,77,52,71,52,78,47,66,23,93

Secondary structure (DSSP, 8-state):
--HHHHHHHHHHHHHHHHHHHHHHHHHHHHHHHHHHHHHHHHHHHT------EEEEEEEETTTTEEEEEEEEEETTEEEEEEEEEEEETTS-EEEEEEEETTEEEEEEEEE-TTS-EEEEEEEETTEEEEEEEE-TTSSEEEEEEE-TTS-EEEEEEE-TTS-EEEEEE-SEEE-SHHHHH-HHHHT--S---B-TT-EEEEEEEE---TTEEEEEEEEETTS-GGG--EEEEEETTTEEEEEEE---SEEEEEEEEEEEEETTSSSPPEEEEEEEEEEE-

Sequence (281 aa):
MEGKRVSFKKLKNQLMAKLLKLKKRIKIKKIVNFFYFILLVGVLSSCKSENKRGILKTYYPKEMCTVFCEYIIKNNDTVLDGKFIVLKNNGKKIKSGSYKNGKQTGLIFFYFENGNIKSIDNRDGDKFKETIFNYESENVERYILYDD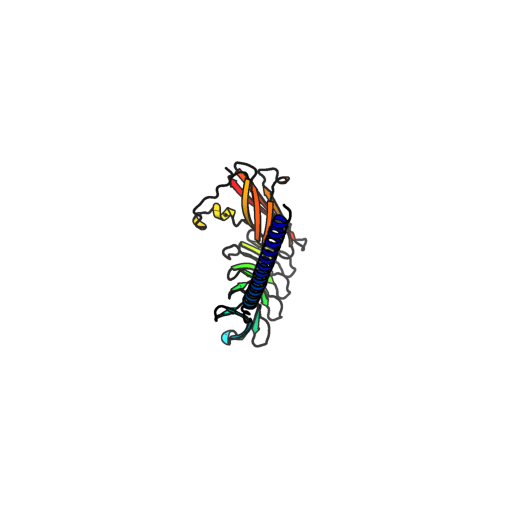FGKSFFIIYYNEKGNVTKYKGYPILETNQYKFSHPEQFKIKEQQYLKVGDKLKYSYLIANIPNAKRSFKIENISVDNSKVKRTLKHIEPCQWDVEEILTKKGKNTIRSMVKYEFKDKVTPVFIDTLSFDIEVH

pLDDT: mean 89.09, std 11.81, range [44.28, 98.75]

Mean predicted aligned error: 11.2 Å

Organism: NCBI:txid996